Protein AF-A0A4V0ND71-F1 (afdb_monomer_lite)

Radius of gyration: 31.54 Å; chains: 1; bounding box: 77×60×99 Å

Sequence (278 aa):
MKPRLPGQRTSPAGDEAPPRRSGPARGPRLAPVAPEVEPDAPASDDELRAARALAEALDRGEVPLATALRAAARPSGLDLADHEALLARALGDEEAPPTKAEQRAAERLREALGGRDAEQGEPAREGGAGGEGALGQREELAELAIALRAAWRPRPLAELRGRALVEQALRASSGQRGRRTAPVTMAALSALAAVAAGVALLVGEVREELPSAARAPAAPAAEGAPLPSPIAARSTAALFDPAAPFPREGGQTARIDRIAAARAADLRQNRYAAWGVR

Secondary structure (DSSP, 8-state):
-PPPP----------PPPP-------------------TTSPPPHHHHHHHHHHHHHHHHT-SHHHHHHHHHHS-PPPPHHHHHHHHHHHTT-TTPPPPHHHHHHHHHHHHHHHHHHHTTS----------HHHHHHHHHHHHHHHHHHHHHS-----HHHHHHHHHHHHHHHHHTTS-----TTHHHHHHHHHHHHHHHHHHHHTTS-S-----PPPPPP--S--PPPPPPPPPGGGGS-TTSPPPSSS-HHHHHHHHHHHHHHHHHHHHHHHTT--

Foldseek 3Di:
DDDDDDDDDDDDPDDDDPPPPPDPPPDPPPDPPDPPDPPPDPDDPVRVVVVVVVVVCLVVVVDPVSVVVVCVVDVDPQPPLQVVLVVCVVVPNPVRDDGPVRVVVVVLLVCLLPVVVVPVPDDPDDDDPDDPPVVVVSVVSNVVSVVVVCVVPVDPDDVVNVVVVVVVVVVVVVVPVPDPPDDPVVVVVVVVVVVVVVVVVVVVVVPPPDPPPDDDDDDDDPDDDPQQDQDDQDPCVVVDDPPDDDDPPDCVVVVVVVVVVSRVVSVVVRVCSNVVHD

pLDDT: mean 72.24, std 15.53, range [39.72, 95.25]

Organism: Sorangium cellulosum (NCBI:txid56)

Structure (mmCIF, N/CA/C/O backbone):
data_AF-A0A4V0ND71-F1
#
_entry.id   AF-A0A4V0ND71-F1
#
loop_
_atom_site.group_PDB
_atom_site.id
_atom_site.type_symbol
_atom_site.label_atom_id
_atom_site.label_alt_id
_atom_site.label_comp_id
_atom_site.label_asym_id
_atom_site.label_entity_id
_atom_site.label_seq_id
_atom_site.pdbx_PDB_ins_code
_atom_site.Cartn_x
_atom_site.Cartn_y
_atom_site.Cartn_z
_atom_site.occupancy
_atom_site.B_iso_or_equiv
_atom_site.auth_seq_id
_atom_site.auth_comp_id
_atom_site.auth_asym_id
_atom_site.auth_atom_id
_atom_site.pdbx_PDB_model_num
ATOM 1 N N . MET A 1 1 ? 34.556 7.262 -68.553 1.00 42.31 1 MET A N 1
ATOM 2 C CA . MET A 1 1 ? 34.058 7.546 -67.187 1.00 42.31 1 MET A CA 1
ATOM 3 C C . MET A 1 1 ? 34.714 6.553 -66.233 1.00 42.31 1 MET A C 1
ATOM 5 O O . MET A 1 1 ? 34.558 5.362 -66.449 1.00 42.31 1 MET A O 1
ATOM 9 N N . LYS A 1 2 ? 35.529 7.012 -65.272 1.00 39.81 2 LYS A N 1
ATOM 10 C CA . LYS A 1 2 ? 36.230 6.150 -64.297 1.00 39.81 2 LYS A CA 1
ATOM 11 C C . LYS A 1 2 ? 35.523 6.233 -62.932 1.00 39.81 2 LYS A C 1
ATOM 13 O O . LYS A 1 2 ? 35.230 7.354 -62.512 1.00 39.81 2 LYS A O 1
ATOM 18 N N . PRO A 1 3 ? 35.251 5.109 -62.244 1.00 60.53 3 PRO A N 1
ATOM 19 C CA . PRO A 1 3 ? 34.594 5.121 -60.940 1.00 60.53 3 PRO A CA 1
ATOM 20 C C . PRO A 1 3 ? 35.567 5.564 -59.836 1.00 60.53 3 PRO A C 1
ATOM 22 O O . PRO A 1 3 ? 36.714 5.122 -59.787 1.00 60.53 3 PRO A O 1
ATOM 25 N N . ARG A 1 4 ? 35.108 6.463 -58.955 1.00 48.78 4 ARG A N 1
ATOM 26 C CA . ARG A 1 4 ? 35.820 6.887 -57.738 1.00 48.78 4 ARG A CA 1
ATOM 27 C C . ARG A 1 4 ? 35.587 5.865 -56.623 1.00 48.78 4 ARG A C 1
ATOM 29 O O . ARG A 1 4 ? 34.443 5.528 -56.334 1.00 48.78 4 ARG A O 1
ATOM 36 N N . LEU A 1 5 ? 36.672 5.418 -55.992 1.00 57.50 5 LEU A N 1
ATOM 37 C CA . LEU A 1 5 ? 36.658 4.573 -54.795 1.00 57.50 5 LEU A CA 1
ATOM 38 C C . LEU A 1 5 ? 36.265 5.387 -53.543 1.00 57.50 5 LEU A C 1
ATOM 40 O O . LEU A 1 5 ? 36.690 6.540 -53.411 1.00 57.50 5 LEU A O 1
ATOM 44 N N . PRO A 1 6 ? 35.485 4.809 -52.611 1.00 59.59 6 PRO A N 1
ATOM 45 C CA . PRO A 1 6 ? 35.071 5.480 -51.386 1.00 59.59 6 PRO A CA 1
ATOM 46 C C . PRO A 1 6 ? 36.194 5.531 -50.335 1.00 59.59 6 PRO A C 1
ATOM 48 O O . PRO A 1 6 ? 36.580 4.523 -49.756 1.00 59.59 6 PRO A O 1
ATOM 51 N N . GLY A 1 7 ? 36.667 6.754 -50.082 1.00 56.16 7 GLY A N 1
ATOM 52 C CA . GLY A 1 7 ? 36.826 7.346 -48.748 1.00 56.16 7 GLY A CA 1
ATOM 53 C C . GLY A 1 7 ? 37.619 6.579 -47.688 1.00 56.16 7 GLY A C 1
ATOM 54 O O . GLY A 1 7 ? 37.034 5.998 -46.777 1.00 56.16 7 GLY A O 1
ATOM 55 N N . GLN A 1 8 ? 38.945 6.736 -47.711 1.00 45.38 8 GLN A N 1
ATOM 56 C CA . GLN A 1 8 ? 39.763 6.660 -46.500 1.00 45.38 8 GLN A CA 1
ATOM 57 C C . GLN A 1 8 ? 39.349 7.797 -45.554 1.00 45.38 8 GLN A C 1
ATOM 59 O O . GLN A 1 8 ? 39.508 8.973 -45.878 1.00 45.38 8 GLN A O 1
ATOM 64 N N . ARG A 1 9 ? 38.792 7.453 -44.390 1.00 50.91 9 ARG A N 1
ATOM 65 C CA . ARG A 1 9 ? 38.622 8.399 -43.284 1.00 50.91 9 ARG A CA 1
ATOM 66 C C . ARG A 1 9 ? 39.956 8.506 -42.557 1.00 50.91 9 ARG A C 1
ATOM 68 O O . ARG A 1 9 ? 40.345 7.592 -41.839 1.00 50.91 9 ARG A O 1
ATOM 75 N N . THR A 1 10 ? 40.651 9.613 -42.772 1.00 55.06 10 THR A N 1
ATOM 76 C CA . THR A 1 10 ? 41.777 10.031 -41.944 1.00 55.06 10 THR A CA 1
ATOM 77 C C . THR A 1 10 ? 41.257 10.346 -40.543 1.00 55.06 10 THR A C 1
ATOM 79 O O . THR A 1 10 ? 40.417 11.228 -40.364 1.00 55.06 10 THR A O 1
ATOM 82 N N . SER A 1 11 ? 41.726 9.593 -39.550 1.00 48.94 11 SER A N 1
ATOM 83 C CA . SER A 1 11 ? 41.543 9.934 -38.141 1.00 48.94 11 SER A CA 1
ATOM 84 C C . SER A 1 11 ? 42.238 11.270 -37.865 1.00 48.94 11 SER A C 1
ATOM 86 O O . SER A 1 11 ? 43.431 11.378 -38.161 1.00 48.94 11 SER A O 1
ATOM 88 N N . PRO A 1 12 ? 41.551 12.286 -37.312 1.00 59.88 12 PRO A N 1
ATOM 89 C CA . PRO A 1 12 ? 42.221 13.475 -36.816 1.00 59.88 12 PRO A CA 1
ATOM 90 C C . PRO A 1 12 ? 42.999 13.084 -35.559 1.00 59.88 12 PRO A C 1
ATOM 92 O O . PRO A 1 12 ? 42.441 12.878 -34.482 1.00 59.88 12 PRO A O 1
ATOM 95 N N . ALA A 1 13 ? 44.302 12.903 -35.745 1.00 54.94 13 ALA A N 1
ATOM 96 C CA . ALA A 1 13 ? 45.267 12.893 -34.670 1.00 54.94 13 ALA A CA 1
ATOM 97 C C . ALA A 1 13 ? 45.389 14.313 -34.110 1.00 54.94 13 ALA A C 1
ATOM 99 O O . ALA A 1 13 ? 45.599 15.252 -34.872 1.00 54.94 13 ALA A O 1
ATOM 100 N N . GLY A 1 14 ? 45.301 14.416 -32.785 1.00 55.88 14 GLY A N 1
ATOM 101 C CA . GLY A 1 14 ? 45.842 15.531 -32.018 1.00 55.88 14 GLY A CA 1
ATOM 102 C C . GLY A 1 14 ? 45.012 16.805 -32.054 1.00 55.88 14 GLY A C 1
ATOM 103 O O . GLY A 1 14 ? 45.250 17.676 -32.879 1.00 55.88 14 GLY A O 1
ATOM 104 N N . ASP A 1 15 ? 44.129 16.957 -31.072 1.00 47.84 15 ASP A N 1
ATOM 105 C CA . ASP A 1 15 ? 44.015 18.265 -30.438 1.00 47.84 15 ASP A CA 1
ATOM 106 C C . ASP A 1 15 ? 43.950 18.066 -28.924 1.00 47.84 15 ASP A C 1
ATOM 108 O O . ASP A 1 15 ? 43.224 17.210 -28.406 1.00 47.84 15 ASP A O 1
ATOM 112 N N . GLU A 1 16 ? 44.864 18.747 -28.253 1.00 52.50 16 GLU A N 1
ATOM 113 C CA . GLU A 1 16 ? 45.314 18.482 -26.898 1.00 52.50 16 GLU A CA 1
ATOM 114 C C . GLU A 1 16 ? 44.188 18.700 -25.888 1.00 52.50 16 GLU A C 1
ATOM 116 O O . GLU A 1 16 ? 43.536 19.744 -25.840 1.00 52.50 16 GLU A O 1
ATOM 121 N N . ALA A 1 17 ? 43.976 17.704 -25.026 1.00 57.09 17 ALA A N 1
ATOM 122 C CA . ALA A 1 17 ? 43.117 17.876 -23.869 1.00 57.09 17 ALA A CA 1
ATOM 123 C C . ALA A 1 17 ? 43.686 19.019 -23.004 1.00 57.09 17 ALA A C 1
ATOM 125 O O . ALA A 1 17 ? 44.853 18.945 -22.607 1.00 57.09 17 ALA A O 1
ATOM 126 N N . PRO A 1 18 ? 42.895 20.060 -22.681 1.00 67.62 18 PRO A N 1
ATOM 127 C CA . PRO A 1 18 ? 43.384 21.179 -21.894 1.00 67.62 18 PRO A CA 1
ATOM 128 C C . PRO A 1 18 ? 43.912 20.674 -20.544 1.00 67.62 18 PRO A C 1
ATOM 130 O O . PRO A 1 18 ? 43.305 19.772 -19.947 1.00 67.62 18 PRO A O 1
ATOM 133 N N . PRO A 1 19 ? 45.023 21.239 -20.034 1.00 64.06 19 PRO A N 1
ATOM 134 C CA . PRO A 1 19 ? 45.593 20.827 -18.763 1.00 64.06 19 PRO A CA 1
ATOM 135 C C . PRO A 1 19 ? 44.525 20.975 -17.684 1.00 64.06 19 PRO A C 1
ATOM 137 O O . PRO A 1 19 ? 43.988 22.062 -17.449 1.00 64.06 19 PRO A O 1
ATOM 140 N N . ARG A 1 20 ? 44.184 19.850 -17.047 1.00 62.69 20 ARG A N 1
ATOM 141 C CA . ARG A 1 20 ? 43.258 19.814 -15.919 1.00 62.69 20 ARG A CA 1
ATOM 142 C C . ARG A 1 20 ? 43.834 20.725 -14.842 1.00 62.69 20 ARG A C 1
ATOM 144 O O . ARG A 1 20 ? 44.806 20.366 -14.187 1.00 62.69 20 ARG A O 1
ATOM 151 N N . ARG A 1 21 ? 43.256 21.920 -14.690 1.00 56.50 21 ARG A N 1
ATOM 152 C CA . ARG A 1 21 ? 43.558 22.814 -13.573 1.00 56.50 21 ARG A CA 1
ATOM 153 C C . ARG A 1 21 ? 43.265 22.043 -12.294 1.00 56.50 21 ARG A C 1
ATOM 155 O O . ARG A 1 21 ? 42.102 21.812 -11.964 1.00 56.50 21 ARG A O 1
ATOM 162 N N . SER A 1 22 ? 44.325 21.634 -11.610 1.00 61.06 22 SER A N 1
ATOM 163 C CA . SER A 1 22 ? 44.298 21.149 -10.240 1.00 61.06 22 SER A CA 1
ATOM 164 C C . SER A 1 22 ? 43.698 22.254 -9.378 1.00 61.06 22 SER A C 1
ATOM 166 O O . SER A 1 22 ? 44.390 23.179 -8.956 1.00 61.06 22 SER A O 1
ATOM 168 N N . GLY A 1 23 ? 42.376 22.223 -9.199 1.00 65.69 23 GLY A N 1
ATOM 169 C CA . GLY A 1 23 ? 41.710 23.070 -8.222 1.00 65.69 23 GLY A CA 1
ATOM 170 C C . GLY A 1 23 ? 42.336 22.817 -6.849 1.00 65.69 23 GLY A C 1
ATOM 171 O O . GLY A 1 23 ? 42.762 21.686 -6.592 1.00 65.69 23 GLY A O 1
ATOM 172 N N . PRO A 1 24 ? 42.422 23.840 -5.978 1.00 63.03 24 PRO A N 1
ATOM 173 C CA . PRO A 1 24 ? 42.959 23.666 -4.637 1.00 63.03 24 PRO A CA 1
ATOM 174 C C . PRO A 1 24 ? 42.226 22.497 -4.000 1.00 63.03 24 PRO A C 1
ATOM 176 O O . PRO A 1 24 ? 40.991 22.467 -4.024 1.00 63.03 24 PRO A O 1
ATOM 179 N N . ALA A 1 25 ? 42.995 21.516 -3.525 1.00 56.47 25 ALA A N 1
ATOM 180 C CA . ALA A 1 25 ? 42.489 20.338 -2.852 1.00 56.47 25 ALA A CA 1
ATOM 181 C C . ALA A 1 25 ? 41.463 20.802 -1.817 1.00 56.47 25 ALA A C 1
ATOM 183 O O . ALA A 1 25 ? 41.816 21.359 -0.778 1.00 56.47 25 ALA A O 1
ATOM 184 N N . ARG A 1 26 ? 40.174 20.645 -2.140 1.00 59.06 26 ARG A N 1
ATOM 185 C CA . ARG A 1 26 ? 39.108 20.787 -1.163 1.00 59.06 26 ARG A CA 1
ATOM 186 C C . ARG A 1 26 ? 39.313 19.593 -0.255 1.00 59.06 26 ARG A C 1
ATOM 188 O O . ARG A 1 26 ? 38.817 18.508 -0.548 1.00 59.06 26 ARG A O 1
ATOM 195 N N . GLY A 1 27 ? 40.132 19.793 0.778 1.00 66.06 27 GLY A N 1
ATOM 196 C CA . GLY A 1 27 ? 40.243 18.861 1.882 1.00 66.06 27 GLY A CA 1
ATOM 197 C C . GLY A 1 27 ? 38.830 18.473 2.310 1.00 66.06 27 GLY A C 1
ATOM 198 O O . GLY A 1 27 ? 37.914 19.295 2.153 1.00 66.06 27 GLY A O 1
ATOM 199 N N . PRO A 1 28 ? 38.626 17.226 2.757 1.00 66.31 28 PRO A N 1
ATOM 200 C CA . PRO A 1 28 ? 37.319 16.766 3.192 1.00 66.31 28 PRO A CA 1
ATOM 201 C C . PRO A 1 28 ? 36.766 17.827 4.137 1.00 66.31 28 PRO A C 1
ATOM 203 O O . PRO A 1 28 ? 37.354 18.098 5.183 1.00 66.31 28 PRO A O 1
ATOM 206 N N . ARG A 1 29 ? 35.691 18.506 3.718 1.00 59.97 29 ARG A N 1
ATOM 207 C CA . ARG A 1 29 ? 34.906 19.328 4.630 1.00 59.97 29 ARG A CA 1
ATOM 208 C C . ARG A 1 29 ? 34.349 18.322 5.616 1.00 59.97 29 ARG A C 1
ATOM 210 O O . ARG A 1 29 ? 33.350 17.676 5.315 1.00 59.97 29 ARG A O 1
ATOM 217 N N . LEU A 1 30 ? 35.077 18.122 6.711 1.00 68.12 30 LEU A N 1
ATOM 218 C CA . LEU A 1 30 ? 34.593 17.422 7.880 1.00 68.12 30 LEU A CA 1
ATOM 219 C C . LEU A 1 30 ? 33.260 18.094 8.178 1.00 68.12 30 LEU A C 1
ATOM 221 O O . LEU A 1 30 ? 33.215 19.299 8.445 1.00 68.12 30 LEU A O 1
ATOM 225 N N . ALA A 1 31 ? 32.175 17.350 7.958 1.00 65.75 31 ALA A N 1
ATOM 226 C CA . ALA A 1 31 ? 30.864 17.792 8.382 1.00 65.75 31 ALA A CA 1
ATOM 227 C C . ALA A 1 31 ? 31.008 18.210 9.851 1.00 65.75 31 ALA A C 1
ATOM 229 O O . ALA A 1 31 ? 31.767 17.546 10.567 1.00 65.75 31 ALA A O 1
ATOM 230 N N . PRO A 1 32 ? 30.380 19.319 10.281 1.00 73.44 32 PRO A N 1
ATOM 231 C CA . PRO A 1 32 ? 30.407 19.698 11.683 1.00 73.44 32 PRO A CA 1
ATOM 232 C C . PRO A 1 32 ? 30.038 18.455 12.485 1.00 73.44 32 PRO A C 1
ATOM 234 O O . PRO A 1 32 ? 28.962 17.889 12.289 1.00 73.44 32 PRO A O 1
ATOM 237 N N . VAL A 1 33 ? 30.997 17.977 13.279 1.00 72.81 33 VAL A N 1
ATOM 238 C CA . VAL A 1 33 ? 30.784 16.862 14.192 1.00 72.81 33 VAL A CA 1
ATOM 239 C C . VAL A 1 33 ? 29.647 17.331 15.078 1.00 72.81 33 VAL A C 1
ATOM 241 O O . VAL A 1 33 ? 29.776 18.357 15.750 1.00 72.81 33 VAL A O 1
ATOM 244 N N . ALA A 1 34 ? 28.494 16.670 14.961 1.00 72.69 34 ALA A N 1
ATOM 245 C CA . ALA A 1 34 ? 27.385 16.952 15.849 1.00 72.69 34 ALA A CA 1
ATOM 246 C C . ALA A 1 34 ? 27.925 16.807 17.278 1.00 72.69 34 ALA A C 1
ATOM 248 O O . ALA A 1 34 ? 28.685 15.864 17.516 1.00 72.69 34 ALA A O 1
ATOM 249 N N . PRO A 1 35 ? 27.625 17.753 18.185 1.00 78.50 35 PRO A N 1
ATOM 250 C CA . PRO A 1 35 ? 28.096 17.657 19.558 1.00 78.50 35 PRO A CA 1
ATOM 251 C C . PRO A 1 35 ? 27.741 16.269 20.091 1.00 78.50 35 PRO A C 1
ATOM 253 O O . PRO A 1 35 ? 26.617 15.807 19.889 1.00 78.50 35 PRO A O 1
ATOM 256 N N . GLU A 1 36 ? 28.717 15.583 20.686 1.00 78.81 36 GLU A N 1
ATOM 257 C CA . GLU A 1 36 ? 28.477 14.304 21.347 1.00 78.81 36 GLU A CA 1
ATOM 258 C C . GLU A 1 36 ? 27.473 14.562 22.471 1.00 78.81 36 GLU A C 1
ATOM 260 O O . GLU A 1 36 ? 27.783 15.203 23.473 1.00 78.81 36 GLU A O 1
ATOM 265 N N . VAL A 1 37 ? 26.226 14.155 22.244 1.00 79.56 37 VAL A N 1
ATOM 266 C CA . VAL A 1 37 ? 25.169 14.250 23.243 1.00 79.56 37 VAL A CA 1
ATOM 267 C C . VAL A 1 37 ? 25.412 13.113 24.225 1.00 79.56 37 VAL A C 1
ATOM 269 O O . VAL A 1 37 ? 25.274 11.948 23.853 1.00 79.56 37 VAL A O 1
ATOM 272 N N . GLU A 1 38 ? 25.798 13.437 25.460 1.00 86.69 38 GLU A N 1
ATOM 273 C CA . GLU A 1 38 ? 25.790 12.462 26.552 1.00 86.69 38 GLU A CA 1
ATOM 274 C C . GLU A 1 38 ? 24.340 11.989 26.753 1.00 86.69 38 GLU A C 1
ATOM 276 O O . GLU A 1 38 ? 23.490 12.798 27.130 1.00 86.69 38 GLU A O 1
ATOM 281 N N . PRO A 1 39 ? 24.020 10.707 26.494 1.00 81.75 39 PRO A N 1
ATOM 282 C CA . PRO A 1 39 ? 22.638 10.218 26.482 1.00 81.75 39 PRO A CA 1
ATOM 283 C C . PRO A 1 39 ? 21.957 10.287 27.857 1.00 81.75 39 PRO A C 1
ATOM 285 O O . PRO A 1 39 ? 20.731 10.263 27.926 1.00 81.75 39 PRO A O 1
ATOM 288 N N . ASP A 1 40 ? 22.748 10.407 28.926 1.00 89.69 40 ASP A N 1
ATOM 289 C CA . ASP A 1 40 ? 22.281 10.449 30.312 1.00 89.69 40 ASP A CA 1
ATOM 290 C C . ASP A 1 40 ? 22.281 11.866 30.914 1.00 89.69 40 ASP A C 1
ATOM 292 O O . ASP A 1 40 ? 21.913 12.045 32.079 1.00 89.69 40 ASP A O 1
ATOM 296 N N . ALA A 1 41 ? 22.686 12.890 30.152 1.00 90.06 41 ALA A N 1
ATOM 297 C CA . ALA A 1 41 ? 22.606 14.265 30.623 1.00 90.06 41 ALA A CA 1
ATOM 298 C C . ALA A 1 41 ? 21.127 14.677 30.780 1.00 90.06 41 ALA A C 1
ATOM 300 O O . ALA A 1 41 ? 20.306 14.395 29.901 1.00 90.06 41 ALA A O 1
ATOM 301 N N . PRO A 1 42 ? 20.745 15.346 31.884 1.00 91.62 42 PRO A N 1
ATOM 302 C CA . PRO A 1 42 ? 19.395 15.877 32.011 1.00 91.62 42 PRO A CA 1
ATOM 303 C C . PRO A 1 42 ? 19.128 16.884 30.885 1.00 91.62 42 PRO A C 1
ATOM 305 O O . PRO A 1 42 ? 20.001 17.686 30.551 1.00 91.62 42 PRO A O 1
ATOM 308 N N . ALA A 1 43 ? 17.915 16.852 30.326 1.00 90.50 43 ALA A N 1
ATOM 309 C CA . ALA A 1 43 ? 17.519 17.760 29.253 1.00 90.50 43 ALA A CA 1
ATOM 310 C C . ALA A 1 43 ? 17.739 19.223 29.663 1.00 90.50 43 ALA A C 1
ATOM 312 O O . ALA A 1 43 ? 17.335 19.647 30.750 1.00 90.50 43 ALA A O 1
ATOM 313 N N . SER A 1 44 ? 18.360 19.994 28.777 1.00 92.00 44 SER A N 1
ATOM 314 C CA . SER A 1 44 ? 18.589 21.422 28.980 1.00 92.00 44 SER A CA 1
ATOM 315 C C . SER A 1 44 ? 17.273 22.210 28.982 1.00 92.00 44 SER A C 1
ATOM 317 O O . SER A 1 44 ? 16.273 21.806 28.384 1.00 92.00 44 SER A O 1
ATOM 319 N N . ASP A 1 45 ? 17.265 23.386 29.615 1.00 93.12 45 ASP A N 1
ATOM 320 C CA . ASP A 1 45 ? 16.076 24.253 29.659 1.00 93.12 45 ASP A CA 1
ATOM 321 C C . ASP A 1 45 ? 15.581 24.658 28.260 1.00 93.12 45 ASP A C 1
ATOM 323 O O . ASP A 1 45 ? 14.376 24.817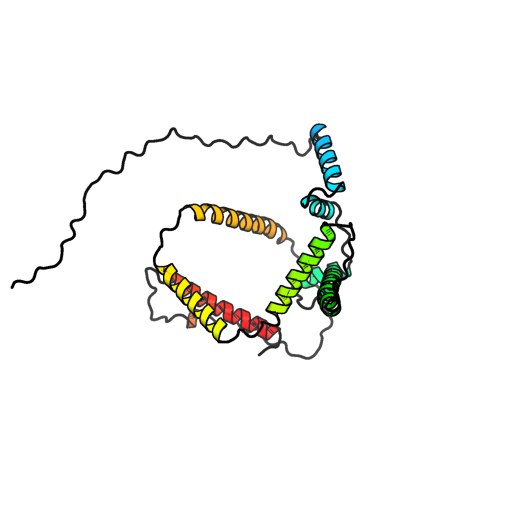 28.039 1.00 93.12 45 ASP A O 1
ATOM 327 N N . ASP A 1 46 ? 16.500 24.813 27.305 1.00 88.31 46 ASP A N 1
ATOM 328 C CA . ASP A 1 46 ? 16.166 25.136 25.919 1.00 88.31 46 ASP A CA 1
ATOM 329 C C . ASP A 1 46 ? 15.518 23.945 25.198 1.00 88.31 46 ASP A C 1
ATOM 331 O O . ASP A 1 46 ? 14.526 24.135 24.491 1.00 88.31 46 ASP A O 1
ATOM 335 N N . GLU A 1 47 ? 15.988 22.717 25.434 1.00 87.56 47 GLU A N 1
ATOM 336 C CA . GLU A 1 47 ? 15.345 21.497 24.928 1.00 87.56 47 GLU A CA 1
ATOM 337 C C . GLU A 1 47 ? 13.957 21.302 25.538 1.00 87.56 47 GLU A C 1
ATOM 339 O O . GLU A 1 47 ? 13.006 21.008 24.814 1.00 87.56 47 GLU A O 1
ATOM 344 N N . LEU A 1 48 ? 13.798 21.538 26.844 1.00 94.19 48 LEU A N 1
ATOM 345 C CA . LEU A 1 48 ? 12.493 21.485 27.508 1.00 94.19 48 LEU A CA 1
ATOM 346 C C . LEU A 1 48 ? 11.528 22.529 26.932 1.00 94.19 48 LEU A C 1
ATOM 348 O O . LEU A 1 48 ? 10.343 22.239 26.741 1.00 94.19 48 LEU A O 1
ATOM 352 N N . ARG A 1 49 ? 12.011 23.737 26.617 1.00 93.62 49 ARG A N 1
ATOM 353 C CA . ARG A 1 49 ? 11.207 24.788 25.975 1.00 93.62 49 ARG A CA 1
ATOM 354 C C . ARG A 1 49 ? 10.812 24.396 24.551 1.00 93.62 49 ARG A C 1
ATOM 356 O O . ARG A 1 49 ? 9.644 24.540 24.193 1.00 93.62 49 ARG A O 1
ATOM 363 N N . ALA A 1 50 ? 11.747 23.866 23.764 1.00 83.88 50 ALA A N 1
ATOM 364 C CA . ALA A 1 50 ? 11.488 23.387 22.407 1.00 83.88 50 ALA A CA 1
ATOM 365 C C . ALA A 1 50 ? 10.501 22.208 22.394 1.00 83.88 50 ALA A C 1
ATOM 367 O O . ALA A 1 50 ? 9.575 22.192 21.585 1.00 83.88 50 ALA A O 1
ATOM 368 N N . ALA A 1 51 ? 10.634 21.267 23.332 1.00 87.50 51 ALA A N 1
ATOM 369 C CA . ALA A 1 51 ? 9.724 20.138 23.488 1.00 87.50 51 ALA A CA 1
ATOM 370 C C . ALA A 1 51 ? 8.297 20.588 23.841 1.00 87.50 51 ALA A C 1
ATOM 372 O O . ALA A 1 51 ? 7.337 20.053 23.288 1.00 87.50 51 ALA A O 1
ATOM 373 N N . ARG A 1 52 ? 8.137 21.603 24.705 1.00 92.75 52 ARG A N 1
ATOM 374 C CA . ARG A 1 52 ? 6.823 22.197 25.019 1.00 92.75 52 ARG A CA 1
ATOM 375 C C . ARG A 1 52 ? 6.212 22.911 23.818 1.00 92.75 52 ARG A C 1
ATOM 377 O O . ARG A 1 52 ? 5.052 22.668 23.508 1.00 92.75 52 ARG A O 1
ATOM 384 N N . ALA A 1 53 ? 6.993 23.728 23.110 1.00 87.88 53 ALA A N 1
ATOM 385 C CA . ALA A 1 53 ? 6.526 24.409 21.903 1.00 87.88 53 ALA A CA 1
ATOM 386 C C . ALA A 1 53 ? 6.095 23.408 20.818 1.00 87.88 53 ALA A C 1
ATOM 388 O O . ALA A 1 53 ? 5.071 23.600 20.161 1.00 87.88 53 ALA A O 1
ATOM 389 N N . LEU A 1 54 ? 6.844 22.309 20.667 1.00 83.12 54 LEU A N 1
ATOM 390 C CA . LEU A 1 54 ? 6.459 21.207 19.796 1.00 83.12 54 LEU A CA 1
ATOM 391 C C . LEU A 1 54 ? 5.157 20.565 20.283 1.00 83.12 54 LEU A C 1
ATOM 393 O O . LEU A 1 54 ? 4.241 20.439 19.483 1.00 83.12 54 LEU A O 1
ATOM 397 N N . ALA A 1 55 ? 5.027 20.217 21.565 1.00 83.75 55 ALA A N 1
ATOM 398 C CA . ALA A 1 55 ? 3.797 19.644 22.119 1.00 83.75 55 ALA A CA 1
ATOM 399 C C . ALA A 1 55 ? 2.564 20.536 21.879 1.00 83.75 55 ALA A C 1
ATOM 401 O O . ALA A 1 55 ? 1.529 20.042 21.443 1.00 83.75 55 ALA A O 1
ATOM 402 N N . GLU A 1 56 ? 2.684 21.853 22.051 1.00 86.00 56 GLU A N 1
ATOM 403 C CA . GLU A 1 56 ? 1.603 22.806 21.769 1.00 86.00 56 GLU A CA 1
ATOM 404 C C . GLU A 1 56 ? 1.261 22.895 20.273 1.00 86.00 56 GLU A C 1
ATOM 406 O O . GLU A 1 56 ? 0.089 22.974 19.899 1.00 86.00 56 GLU A O 1
ATOM 411 N N . ALA A 1 57 ? 2.264 22.879 19.390 1.00 80.62 57 ALA A N 1
ATOM 412 C CA . ALA A 1 57 ? 2.045 22.824 17.942 1.00 80.62 57 ALA A CA 1
ATOM 413 C C . ALA A 1 57 ? 1.382 21.501 17.523 1.00 80.62 57 ALA A C 1
ATOM 415 O O . ALA A 1 57 ? 0.496 21.484 16.664 1.00 80.62 57 ALA A O 1
ATOM 416 N N . LEU A 1 58 ? 1.778 20.397 18.167 1.00 78.50 58 LEU A N 1
ATOM 417 C CA . LEU A 1 58 ? 1.159 19.094 17.987 1.00 78.50 58 LEU A CA 1
ATOM 418 C C . LEU A 1 58 ? -0.303 19.142 18.422 1.00 78.50 58 LEU A C 1
ATOM 420 O O . LEU A 1 58 ? -1.147 18.662 17.672 1.00 78.50 58 LEU A O 1
ATOM 424 N N . ASP A 1 59 ? -0.618 19.721 19.583 1.00 81.19 59 ASP A N 1
ATOM 425 C CA . ASP A 1 59 ? -1.976 19.831 20.131 1.00 81.19 59 ASP A CA 1
ATOM 426 C C . ASP A 1 59 ? -2.904 20.655 19.235 1.00 81.19 59 ASP A C 1
ATOM 428 O O . ASP A 1 59 ? -4.027 20.215 18.963 1.00 81.19 59 ASP A O 1
ATOM 432 N N . ARG A 1 60 ? -2.405 21.760 18.669 1.00 79.88 60 ARG A N 1
ATOM 433 C CA . ARG A 1 60 ? -3.132 22.592 17.694 1.00 79.88 60 ARG A CA 1
ATOM 434 C C . ARG A 1 60 ? -3.364 21.915 16.338 1.00 79.88 60 ARG A C 1
ATOM 436 O O . ARG A 1 60 ? -4.197 22.385 15.570 1.00 79.88 60 ARG A O 1
ATOM 443 N N . GLY A 1 61 ? -2.672 20.812 16.039 1.00 78.00 61 GLY A N 1
ATOM 444 C CA . GLY A 1 61 ? -2.828 20.080 14.777 1.00 78.00 61 GLY A CA 1
ATOM 445 C C . GLY A 1 61 ? -2.264 20.817 13.556 1.00 78.00 61 GLY A C 1
ATOM 446 O O . GLY A 1 61 ? -2.636 20.505 12.431 1.00 78.00 61 GLY A O 1
ATOM 447 N N . GLU A 1 62 ? -1.365 21.782 13.764 1.00 76.94 62 GLU A N 1
ATOM 448 C CA . GLU A 1 62 ? -0.823 22.657 12.708 1.00 76.94 62 GLU A CA 1
ATOM 449 C C . GLU A 1 62 ? 0.189 21.949 11.792 1.00 76.94 62 GLU A C 1
ATOM 451 O O . GLU A 1 62 ? 0.568 22.474 10.747 1.00 76.94 62 GLU A O 1
ATOM 456 N N . VAL A 1 63 ? 0.631 20.745 12.163 1.00 75.38 63 VAL A N 1
ATOM 457 C CA . VAL A 1 63 ? 1.634 19.985 11.415 1.00 75.38 63 VAL A CA 1
ATOM 458 C C . VAL A 1 63 ? 1.018 18.652 10.980 1.00 75.38 63 VAL A C 1
ATOM 460 O O . VAL A 1 63 ? 0.546 17.914 11.838 1.00 75.38 63 VAL A O 1
ATOM 463 N N . PRO A 1 64 ? 1.067 18.255 9.697 1.00 69.44 64 PRO A N 1
ATOM 464 C CA . PRO A 1 64 ? 0.651 16.911 9.271 1.00 69.44 64 PRO A CA 1
ATOM 465 C C . PRO A 1 64 ? 1.409 15.794 10.011 1.00 69.44 64 PRO A C 1
ATOM 467 O O . PRO A 1 64 ? 0.858 14.742 10.333 1.00 69.44 64 PRO A O 1
ATOM 470 N N . LEU A 1 65 ? 2.672 16.064 10.364 1.00 74.00 65 LEU A N 1
ATOM 471 C CA . LEU A 1 65 ? 3.496 15.209 11.218 1.00 74.00 65 LEU A CA 1
ATOM 472 C C . LEU A 1 65 ? 2.917 15.064 12.636 1.00 74.00 65 LEU A C 1
ATOM 474 O O . LEU A 1 65 ? 3.183 14.068 13.305 1.00 74.00 65 LEU A O 1
ATOM 478 N N . ALA A 1 66 ? 2.097 16.014 13.092 1.00 73.88 66 ALA A N 1
ATOM 479 C CA . ALA A 1 66 ? 1.534 15.993 14.428 1.00 73.88 66 ALA A CA 1
ATOM 480 C C . ALA A 1 66 ? 0.580 14.839 14.660 1.00 73.88 66 ALA A C 1
ATOM 482 O O . ALA A 1 66 ? 0.623 14.206 15.712 1.00 73.88 66 ALA A O 1
ATOM 483 N N . THR A 1 67 ? -0.251 14.533 13.669 1.00 69.00 67 THR A N 1
ATOM 484 C CA . THR A 1 67 ? -1.164 13.395 13.734 1.00 69.00 67 THR A CA 1
ATOM 485 C C . THR A 1 67 ? -0.381 12.089 13.843 1.00 69.00 67 THR A C 1
ATOM 487 O O . THR A 1 67 ? -0.712 11.250 14.678 1.00 69.00 67 THR A O 1
ATOM 490 N N . ALA A 1 68 ? 0.702 11.946 13.071 1.00 71.88 68 ALA A N 1
ATOM 491 C CA . ALA A 1 68 ? 1.569 10.770 13.116 1.00 71.88 68 ALA A CA 1
ATOM 492 C C . ALA A 1 68 ? 2.321 10.648 14.453 1.00 71.88 68 ALA A C 1
ATOM 494 O O . ALA A 1 68 ? 2.316 9.581 15.061 1.00 71.88 68 ALA A O 1
ATOM 495 N N . LEU A 1 69 ? 2.911 11.739 14.955 1.00 74.38 69 LEU A N 1
ATOM 496 C CA . LEU A 1 69 ? 3.613 11.751 16.243 1.00 74.38 69 LEU A CA 1
ATOM 497 C C . LEU A 1 69 ? 2.663 11.522 17.418 1.00 74.38 69 LEU A C 1
ATOM 499 O O . LEU A 1 69 ? 3.011 10.802 18.348 1.00 74.38 69 LEU A O 1
ATOM 503 N N . ARG A 1 70 ? 1.444 12.067 17.372 1.00 72.50 70 ARG A N 1
ATOM 504 C CA . ARG A 1 70 ? 0.419 11.819 18.392 1.00 72.50 70 ARG A CA 1
ATOM 505 C C . ARG A 1 70 ? -0.027 10.357 18.382 1.00 72.50 70 ARG A C 1
ATOM 507 O O . ARG A 1 70 ? -0.157 9.770 19.452 1.00 72.50 70 ARG A O 1
ATOM 514 N N . ALA A 1 71 ? -0.208 9.765 17.201 1.00 73.94 71 ALA A N 1
ATOM 515 C CA . ALA A 1 71 ? -0.506 8.341 17.061 1.00 73.94 71 ALA A CA 1
ATOM 516 C C . ALA A 1 71 ? 0.647 7.455 17.569 1.00 73.94 71 ALA A C 1
ATOM 518 O O . ALA A 1 71 ? 0.396 6.449 18.224 1.00 73.94 71 ALA A O 1
ATOM 519 N N . ALA A 1 72 ? 1.901 7.850 17.327 1.00 75.62 72 ALA A N 1
ATOM 520 C CA . ALA A 1 72 ? 3.081 7.136 17.812 1.00 75.62 72 ALA A CA 1
ATOM 521 C C . ALA A 1 72 ? 3.274 7.265 19.334 1.00 75.62 72 ALA A C 1
ATOM 523 O O . ALA A 1 72 ? 3.607 6.288 19.996 1.00 75.62 72 ALA A O 1
ATOM 524 N N . ALA A 1 73 ? 3.047 8.455 19.897 1.00 76.50 73 ALA A N 1
ATOM 525 C CA . ALA A 1 73 ? 3.206 8.729 21.326 1.00 76.50 73 ALA A CA 1
ATOM 526 C C . ALA A 1 73 ? 2.066 8.151 22.176 1.00 76.50 73 ALA A C 1
ATOM 528 O O . ALA A 1 73 ? 2.235 7.897 23.367 1.00 76.50 73 ALA A O 1
ATOM 529 N N . ARG A 1 74 ? 0.887 7.968 21.578 1.00 77.69 74 ARG A N 1
ATOM 530 C CA . ARG A 1 74 ? -0.282 7.359 22.212 1.00 77.69 74 ARG A CA 1
ATOM 531 C C . ARG A 1 74 ? -0.863 6.313 21.271 1.00 77.69 74 ARG A C 1
ATOM 533 O O . ARG A 1 74 ? -1.904 6.574 20.661 1.00 77.69 74 ARG A O 1
ATOM 540 N N . PRO A 1 75 ? -0.218 5.140 21.148 1.00 74.06 75 PRO A N 1
ATOM 541 C CA . PRO A 1 75 ? -0.813 4.051 20.403 1.00 74.06 75 PRO A CA 1
ATOM 542 C C . PRO A 1 75 ? -2.139 3.719 21.084 1.00 74.06 75 PRO A C 1
ATOM 544 O O . PRO A 1 75 ? -2.178 3.315 22.248 1.00 74.06 75 PRO A O 1
ATOM 547 N N . SER A 1 76 ? -3.249 3.951 20.387 1.00 78.25 76 SER A N 1
ATOM 548 C CA . SER A 1 76 ? -4.531 3.434 20.844 1.00 78.25 76 SER A CA 1
ATOM 549 C C . SER A 1 76 ? -4.395 1.922 20.934 1.00 78.25 76 SER A C 1
ATOM 551 O O . SER A 1 76 ? -3.922 1.311 19.972 1.00 78.25 76 SER A O 1
ATOM 553 N N . GLY A 1 77 ? -4.793 1.337 22.066 1.00 81.69 77 GLY A N 1
ATOM 554 C CA . GLY A 1 77 ? -4.833 -0.113 22.209 1.00 81.69 77 GLY A CA 1
ATOM 555 C C . GLY A 1 77 ? -5.568 -0.706 21.013 1.00 81.69 77 GLY A C 1
ATOM 556 O O . GLY A 1 77 ? -6.719 -0.352 20.752 1.00 81.69 77 GLY A O 1
ATOM 557 N N . LEU A 1 78 ? -4.859 -1.524 20.241 1.00 85.00 78 LEU A N 1
ATOM 558 C CA . LEU A 1 78 ? -5.450 -2.242 19.129 1.00 85.00 78 LEU A CA 1
ATOM 559 C C . LEU A 1 78 ? -6.425 -3.249 19.737 1.00 85.00 78 LEU A C 1
ATOM 561 O O . LEU A 1 78 ? -6.072 -3.946 20.690 1.00 85.00 78 LEU A O 1
ATOM 565 N N . ASP A 1 79 ? -7.659 -3.278 19.241 1.00 92.19 79 ASP A N 1
ATOM 566 C CA . ASP A 1 79 ? -8.620 -4.279 19.694 1.00 92.19 79 ASP A CA 1
ATOM 567 C C . ASP A 1 79 ? -8.038 -5.676 19.461 1.00 92.19 79 ASP A C 1
ATOM 569 O O . ASP A 1 79 ? -7.373 -5.903 18.449 1.00 92.19 79 ASP A O 1
ATOM 573 N N . LEU A 1 80 ? -8.283 -6.613 20.379 1.00 93.19 80 LEU A N 1
ATOM 574 C CA . LEU A 1 80 ? -7.667 -7.940 20.307 1.00 93.19 80 LEU A CA 1
ATOM 575 C C . LEU A 1 80 ? -8.013 -8.641 18.985 1.00 93.19 80 LEU A C 1
ATOM 577 O O . LEU A 1 80 ? -7.141 -9.230 18.359 1.00 93.19 80 LEU A O 1
ATOM 581 N N . ALA A 1 81 ? -9.256 -8.501 18.515 1.00 93.44 81 ALA A N 1
ATOM 582 C CA . ALA A 1 81 ? -9.678 -9.060 17.233 1.00 93.44 81 ALA A CA 1
ATOM 583 C C . ALA A 1 81 ? -8.928 -8.444 16.037 1.00 93.44 81 ALA A C 1
ATOM 585 O O . ALA A 1 81 ? -8.554 -9.162 15.113 1.00 93.44 81 ALA A O 1
ATOM 586 N N . ASP A 1 82 ? -8.671 -7.133 16.064 1.00 93.81 82 ASP A N 1
ATOM 587 C CA . ASP A 1 82 ? -7.891 -6.458 15.020 1.00 93.81 82 ASP A CA 1
ATOM 588 C C . ASP A 1 82 ? -6.413 -6.874 15.084 1.00 93.81 82 ASP A C 1
ATOM 590 O O . ASP A 1 82 ? -5.770 -7.030 14.047 1.00 93.81 82 ASP A O 1
ATOM 594 N N . HIS A 1 83 ? -5.873 -7.088 16.288 1.00 92.88 83 HIS A N 1
ATOM 595 C CA . HIS A 1 83 ? -4.504 -7.558 16.479 1.00 92.88 83 HIS A CA 1
ATOM 596 C C . HIS A 1 83 ? -4.312 -8.966 15.910 1.00 92.88 83 HIS A C 1
ATOM 598 O O . HIS A 1 83 ? -3.398 -9.178 15.115 1.00 92.88 83 HIS A O 1
ATOM 604 N N . GLU A 1 84 ? -5.205 -9.897 16.248 1.00 94.81 84 GLU A N 1
ATOM 605 C CA . GLU A 1 84 ? -5.196 -11.268 15.725 1.00 94.81 84 GLU A CA 1
ATOM 606 C C . GLU A 1 84 ? -5.359 -11.296 14.200 1.00 94.81 84 GLU A C 1
ATOM 608 O O . GLU A 1 84 ? -4.622 -12.000 13.515 1.00 94.81 84 GLU A O 1
ATOM 613 N N . ALA A 1 85 ? -6.253 -10.474 13.640 1.00 93.69 85 ALA A N 1
ATOM 614 C CA . ALA A 1 85 ? -6.421 -10.368 12.191 1.00 93.69 85 ALA A CA 1
ATOM 615 C C . ALA A 1 85 ? -5.143 -9.877 11.485 1.00 93.69 85 ALA A C 1
ATOM 617 O O . ALA A 1 85 ? -4.763 -10.406 10.438 1.00 93.69 85 ALA A O 1
ATOM 618 N N . LEU A 1 86 ? -4.456 -8.882 12.057 1.00 91.25 86 LEU A N 1
ATOM 619 C CA . LEU A 1 86 ? -3.186 -8.385 11.522 1.00 91.25 86 LEU A CA 1
ATOM 620 C C . LEU A 1 86 ? -2.066 -9.422 11.645 1.00 91.25 86 LEU A C 1
ATOM 622 O O . LEU A 1 86 ? -1.279 -9.565 10.709 1.00 91.25 86 LEU A O 1
ATOM 626 N N . LEU A 1 87 ? -1.998 -10.153 12.762 1.00 92.44 87 LEU A N 1
ATOM 627 C CA . LEU A 1 87 ? -1.033 -11.236 12.951 1.00 92.44 87 LEU A CA 1
ATOM 628 C C . LEU A 1 87 ? -1.270 -12.380 11.964 1.00 92.44 87 LEU A C 1
ATOM 630 O O . LEU A 1 87 ? -0.326 -12.793 11.295 1.00 92.44 87 LEU A O 1
ATOM 634 N N . ALA A 1 88 ? -2.510 -12.849 11.818 1.00 93.50 88 ALA A N 1
ATOM 635 C CA . ALA A 1 88 ? -2.868 -13.897 10.865 1.00 93.50 88 ALA A CA 1
ATOM 636 C C . ALA A 1 88 ? -2.441 -13.510 9.440 1.00 93.50 88 ALA A C 1
ATOM 638 O O . ALA A 1 88 ? -1.745 -14.270 8.764 1.00 93.50 88 ALA A O 1
ATOM 639 N N . ARG A 1 89 ? -2.732 -12.272 9.023 1.00 93.25 89 ARG A N 1
ATOM 640 C CA . ARG A 1 89 ? -2.337 -11.760 7.704 1.00 93.25 89 ARG A CA 1
ATOM 641 C C . ARG A 1 89 ? -0.819 -11.645 7.540 1.00 93.25 89 ARG A C 1
ATOM 643 O O . ARG A 1 89 ? -0.295 -11.978 6.480 1.00 93.25 89 ARG A O 1
ATOM 650 N N . ALA A 1 90 ? -0.099 -11.216 8.578 1.00 87.56 90 ALA A N 1
ATOM 651 C CA . ALA A 1 90 ? 1.366 -11.172 8.575 1.00 87.56 90 ALA A CA 1
ATOM 652 C C . ALA A 1 90 ? 2.000 -12.572 8.485 1.00 87.56 90 ALA A C 1
ATOM 654 O O . ALA A 1 90 ? 3.079 -12.722 7.916 1.00 87.56 90 ALA A O 1
ATOM 655 N N . LEU A 1 91 ? 1.313 -13.593 8.998 1.00 95.25 91 LEU A N 1
ATOM 656 C CA . LEU A 1 91 ? 1.692 -15.003 8.891 1.00 95.25 91 LEU A CA 1
ATOM 657 C C . LEU A 1 91 ? 1.239 -15.659 7.572 1.00 95.25 91 LEU A C 1
ATOM 659 O O . LEU A 1 91 ? 1.461 -16.853 7.381 1.00 95.25 91 LEU A O 1
ATOM 663 N N . GLY A 1 92 ? 0.659 -14.890 6.645 1.00 89.38 92 GLY A N 1
ATOM 664 C CA . GLY A 1 92 ? 0.288 -15.351 5.306 1.00 89.38 92 GLY A CA 1
ATOM 665 C C . GLY A 1 92 ? -1.140 -15.878 5.172 1.00 89.38 92 GLY A C 1
ATOM 666 O O . GLY A 1 92 ? -1.469 -16.438 4.129 1.00 89.38 92 GLY A O 1
ATOM 667 N N . ASP A 1 93 ? -1.991 -15.695 6.182 1.00 92.94 93 ASP A N 1
ATOM 668 C CA . ASP A 1 93 ? -3.417 -15.992 6.068 1.00 92.94 93 ASP A CA 1
ATOM 669 C C . ASP A 1 93 ? -4.130 -14.881 5.275 1.00 92.94 93 ASP A C 1
ATOM 671 O O . ASP A 1 93 ? -4.477 -13.819 5.804 1.00 92.94 93 ASP A O 1
ATOM 675 N N . GLU A 1 94 ? -4.318 -15.112 3.972 1.00 91.06 94 GLU A N 1
ATOM 676 C CA . GLU A 1 94 ? -5.058 -14.201 3.088 1.00 91.06 94 GLU A CA 1
ATOM 677 C C . GLU A 1 94 ? -6.564 -14.153 3.420 1.00 91.06 94 GLU A C 1
ATOM 679 O O . GLU A 1 94 ? -7.237 -13.203 3.015 1.00 91.06 94 GLU A O 1
ATOM 684 N N . GLU A 1 95 ? -7.093 -15.124 4.175 1.00 94.19 95 GLU A N 1
ATOM 685 C CA . GLU A 1 95 ? -8.504 -15.203 4.576 1.00 94.19 95 GLU A CA 1
ATOM 686 C C . GLU A 1 95 ? -8.782 -14.531 5.931 1.00 94.19 95 GLU A C 1
ATOM 688 O O . GLU A 1 95 ? -9.936 -14.462 6.366 1.00 94.19 95 GLU A O 1
ATOM 693 N N . ALA A 1 96 ? -7.752 -13.973 6.580 1.00 94.25 96 ALA A N 1
ATOM 694 C CA . ALA A 1 96 ? -7.892 -13.267 7.846 1.00 94.25 96 ALA A CA 1
ATOM 695 C C . ALA A 1 96 ? -8.965 -12.160 7.756 1.00 94.25 96 ALA A C 1
ATOM 697 O O . ALA A 1 96 ? -8.920 -11.324 6.837 1.00 94.25 96 ALA A O 1
ATOM 698 N N . PRO A 1 97 ? -9.907 -12.096 8.720 1.00 94.44 97 PRO A N 1
ATOM 699 C CA . PRO A 1 97 ? -11.034 -11.175 8.656 1.00 94.44 97 PRO A CA 1
ATOM 700 C C . PRO A 1 97 ? -10.565 -9.712 8.570 1.00 94.44 97 PRO A C 1
ATOM 702 O O . PRO A 1 97 ? -9.501 -9.360 9.083 1.00 94.44 97 PRO A O 1
ATOM 705 N N . PRO A 1 98 ? -11.334 -8.818 7.925 1.00 93.94 98 PRO A N 1
ATOM 706 C CA . PRO A 1 98 ? -10.979 -7.407 7.864 1.00 93.94 98 PRO A CA 1
ATOM 707 C C . PRO A 1 98 ? -11.046 -6.780 9.259 1.00 93.94 98 PRO A C 1
ATOM 709 O O . PRO A 1 98 ? -12.010 -6.995 9.998 1.00 93.94 98 PRO A O 1
ATOM 712 N N . THR A 1 99 ? -10.058 -5.953 9.585 1.00 94.06 99 THR A N 1
ATOM 713 C CA . THR A 1 99 ? -10.019 -5.183 10.836 1.00 94.06 99 THR A CA 1
ATOM 714 C C . THR A 1 99 ? -11.181 -4.188 10.902 1.00 94.06 99 THR A C 1
ATOM 716 O O . THR A 1 99 ? -11.714 -3.748 9.878 1.00 94.06 99 THR A O 1
ATOM 719 N N . LYS A 1 100 ? -11.569 -3.742 12.098 1.00 92.00 100 LYS A N 1
ATOM 720 C CA . LYS A 1 100 ? -12.617 -2.724 12.281 1.00 92.00 100 LYS A CA 1
ATOM 721 C C . LYS A 1 100 ? -12.271 -1.417 11.572 1.00 92.00 100 LYS A C 1
ATOM 723 O O . LYS A 1 100 ? -13.169 -0.733 11.081 1.00 92.00 100 LYS A O 1
ATOM 728 N N . ALA A 1 101 ? -10.990 -1.052 11.517 1.00 86.38 101 ALA A N 1
ATOM 729 C CA . ALA A 1 101 ? -10.529 0.119 10.775 1.00 86.38 101 ALA A CA 1
ATOM 730 C C . ALA A 1 101 ? -10.801 -0.023 9.267 1.00 86.38 101 ALA A C 1
ATOM 732 O O . ALA A 1 101 ? -11.353 0.899 8.658 1.00 86.38 101 ALA A O 1
ATOM 733 N N . GLU A 1 102 ? -10.490 -1.187 8.690 1.00 89.19 102 GLU A N 1
ATOM 734 C CA . GLU A 1 102 ? -10.778 -1.520 7.289 1.00 89.19 102 GLU A CA 1
ATOM 735 C C . GLU A 1 102 ? -12.284 -1.556 7.018 1.00 89.19 102 GLU A C 1
ATOM 737 O O . GLU A 1 102 ? -12.741 -0.969 6.040 1.00 89.19 102 GLU A O 1
ATOM 742 N N . GLN A 1 103 ? -13.077 -2.161 7.907 1.00 94.25 103 GLN A N 1
ATOM 743 C CA . GLN A 1 103 ? -14.536 -2.210 7.781 1.00 94.25 103 GLN A CA 1
ATOM 744 C C . GLN A 1 103 ? -15.150 -0.806 7.751 1.00 94.25 103 GLN A C 1
ATOM 746 O O . GLN A 1 103 ? -15.929 -0.498 6.848 1.00 94.25 103 GLN A O 1
ATOM 751 N N . ARG A 1 104 ? -14.745 0.077 8.676 1.00 89.31 104 ARG A N 1
ATOM 752 C CA . ARG A 1 104 ? -15.192 1.480 8.697 1.00 89.31 104 ARG A CA 1
ATOM 753 C C . ARG A 1 104 ? -14.743 2.240 7.452 1.00 89.31 104 ARG A C 1
ATOM 755 O O . ARG A 1 104 ? -15.490 3.065 6.938 1.00 89.31 104 ARG A O 1
ATOM 762 N N . ALA A 1 105 ? -13.528 1.996 6.960 1.00 80.44 105 ALA A N 1
ATOM 763 C CA . ALA A 1 105 ? -13.051 2.607 5.720 1.00 80.44 105 ALA A CA 1
ATOM 764 C C . ALA A 1 105 ? -13.867 2.136 4.505 1.00 80.44 105 ALA A C 1
ATOM 766 O O . ALA A 1 105 ? -14.277 2.958 3.687 1.00 80.44 105 ALA A O 1
ATOM 767 N N . ALA A 1 106 ? -14.167 0.839 4.423 1.00 84.44 106 ALA A N 1
ATOM 768 C CA . ALA A 1 106 ? -15.000 0.257 3.378 1.00 84.44 106 ALA A CA 1
ATOM 769 C C . ALA A 1 106 ? -16.453 0.751 3.443 1.00 84.44 106 ALA A C 1
ATOM 771 O O . ALA A 1 106 ? -17.103 0.892 2.410 1.00 84.44 106 ALA A O 1
ATOM 772 N N . GLU A 1 107 ? -16.979 1.013 4.639 1.00 90.69 107 GLU A N 1
ATOM 773 C CA . GLU A 1 107 ? -18.299 1.614 4.834 1.00 90.69 107 GLU A CA 1
ATOM 774 C C . GLU A 1 107 ? -18.335 3.073 4.371 1.00 90.69 107 GLU A C 1
ATOM 776 O O . GLU A 1 107 ? -19.178 3.408 3.544 1.00 90.69 107 GLU A O 1
ATOM 781 N N . ARG A 1 108 ? -17.357 3.901 4.771 1.00 83.94 108 ARG A N 1
ATOM 782 C CA . ARG A 1 108 ? -17.218 5.279 4.259 1.00 83.94 108 ARG A CA 1
ATOM 783 C C . ARG A 1 108 ? -17.101 5.319 2.737 1.00 83.94 108 ARG A C 1
ATOM 785 O O . ARG A 1 108 ? -17.687 6.180 2.090 1.00 83.94 108 ARG A O 1
ATOM 792 N N . LEU A 1 109 ? -16.358 4.379 2.153 1.00 80.56 109 LEU A N 1
ATOM 793 C CA . LEU A 1 109 ? -16.228 4.275 0.702 1.00 80.56 109 LEU A CA 1
ATOM 794 C C . LEU A 1 109 ? -17.552 3.864 0.040 1.00 80.56 109 LEU A C 1
ATOM 796 O O . LEU A 1 109 ? -17.903 4.417 -1.000 1.00 80.56 109 LEU A O 1
ATOM 800 N N . ARG A 1 110 ? -18.305 2.925 0.631 1.00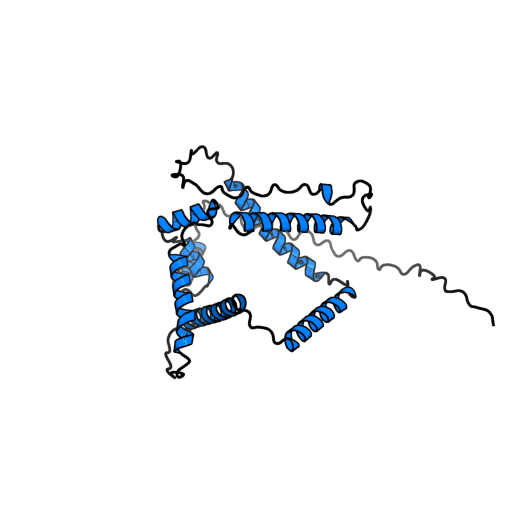 84.19 110 ARG A N 1
ATOM 801 C CA . ARG A 1 110 ? -19.650 2.551 0.157 1.00 84.19 110 ARG A CA 1
ATOM 802 C C . ARG A 1 110 ? -20.621 3.726 0.229 1.00 84.19 110 ARG A C 1
ATOM 804 O O . ARG A 1 110 ? -21.344 3.950 -0.736 1.00 84.19 110 ARG A O 1
ATOM 811 N N . GLU A 1 111 ? -20.600 4.489 1.316 1.00 83.88 111 GLU A N 1
ATOM 812 C CA . GLU A 1 111 ? -21.407 5.701 1.480 1.00 83.88 111 GLU A CA 1
ATOM 813 C C . GLU A 1 111 ? -21.053 6.749 0.413 1.00 83.88 111 GLU A C 1
ATOM 815 O O . GLU A 1 111 ? -21.937 7.222 -0.300 1.00 83.88 111 GLU A O 1
ATOM 820 N N . ALA A 1 112 ? -19.761 7.022 0.198 1.00 79.38 112 ALA A N 1
ATOM 821 C CA . ALA A 1 112 ? -19.292 7.940 -0.843 1.00 79.38 112 ALA A CA 1
ATOM 822 C C . ALA A 1 112 ? -19.666 7.476 -2.265 1.00 79.38 112 ALA A C 1
ATOM 824 O O . ALA A 1 112 ? -19.983 8.288 -3.136 1.00 79.38 112 ALA A O 1
ATOM 825 N N . LEU A 1 113 ? -19.654 6.163 -2.511 1.00 79.62 113 LEU A N 1
ATOM 826 C CA . LEU A 1 113 ? -20.070 5.573 -3.784 1.00 79.62 113 LEU A CA 1
ATOM 827 C C . LEU A 1 113 ? -21.590 5.618 -3.996 1.00 79.62 113 LEU A C 1
ATOM 829 O O . LEU A 1 113 ? -22.006 5.702 -5.153 1.00 79.62 113 LEU A O 1
ATOM 833 N N . GLY A 1 114 ? -22.383 5.526 -2.923 1.00 82.75 114 GLY A N 1
ATOM 834 C CA . GLY A 1 114 ? -23.849 5.503 -2.952 1.00 82.75 114 GLY A CA 1
ATOM 835 C C . GLY A 1 114 ? -24.496 6.890 -2.967 1.00 82.75 114 GLY A C 1
ATOM 836 O O . GLY A 1 114 ? -25.502 7.080 -3.646 1.00 82.75 114 GLY A O 1
ATOM 837 N N . GLY A 1 115 ? -23.900 7.884 -2.299 1.00 74.75 115 GLY A N 1
ATOM 838 C CA . GLY A 1 115 ? -24.443 9.248 -2.232 1.00 74.75 115 GLY A CA 1
ATOM 839 C C . GLY A 1 115 ? -24.579 9.928 -3.600 1.00 74.75 115 GLY A C 1
ATOM 840 O O . GLY A 1 115 ? -25.512 10.690 -3.835 1.00 74.75 115 GLY A O 1
ATOM 841 N N . ARG A 1 116 ? -23.714 9.588 -4.563 1.00 64.50 116 ARG A N 1
ATOM 842 C CA . ARG A 1 116 ? -23.702 10.230 -5.888 1.00 64.50 116 ARG A CA 1
ATOM 843 C C . ARG A 1 116 ? -24.827 9.787 -6.827 1.00 64.50 116 ARG A C 1
ATOM 845 O O . ARG A 1 116 ? -25.117 10.493 -7.791 1.00 64.50 116 ARG A O 1
ATOM 852 N N . ASP A 1 117 ? -25.436 8.632 -6.572 1.00 66.75 117 ASP A N 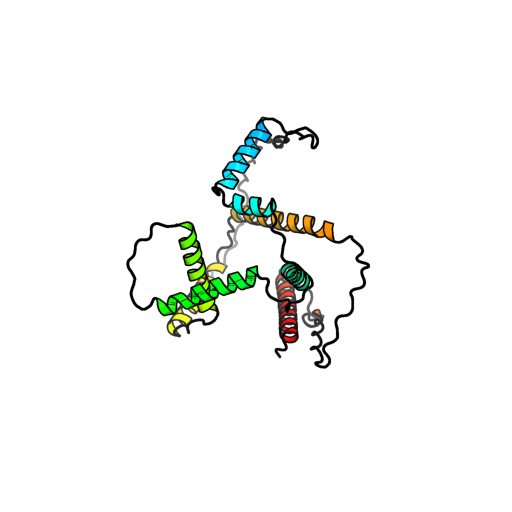1
ATOM 853 C CA . ASP A 1 117 ? -26.603 8.184 -7.340 1.00 66.75 117 ASP A CA 1
ATOM 854 C C . ASP A 1 117 ? -27.883 8.897 -6.854 1.00 66.75 117 ASP A C 1
ATOM 856 O O . ASP A 1 117 ? -28.828 9.043 -7.625 1.00 66.75 117 ASP A O 1
ATOM 860 N N . ALA A 1 118 ? -27.887 9.416 -5.616 1.00 62.00 118 ALA A N 1
ATOM 861 C CA . ALA A 1 118 ? -28.981 10.210 -5.054 1.00 62.00 118 ALA A CA 1
ATOM 862 C C . ALA A 1 118 ? -28.909 11.704 -5.441 1.00 62.00 118 ALA A C 1
ATOM 864 O O . ALA A 1 118 ? -29.943 12.326 -5.667 1.00 62.00 118 ALA A O 1
ATOM 865 N N . GLU A 1 119 ? -27.707 12.273 -5.591 1.00 56.97 119 GLU A N 1
ATOM 866 C CA . GLU A 1 119 ? -27.504 13.709 -5.881 1.00 56.97 119 GLU A CA 1
ATOM 867 C C . GLU A 1 119 ? -27.577 14.103 -7.371 1.00 56.97 119 GLU A C 1
ATOM 869 O O . GLU A 1 119 ? -27.373 15.263 -7.724 1.00 56.97 119 GLU A O 1
ATOM 874 N N . GLN A 1 120 ? -27.913 13.184 -8.284 1.00 60.50 120 GLN A N 1
ATOM 875 C CA . GLN A 1 120 ? -28.255 13.578 -9.665 1.00 60.50 120 GLN A CA 1
ATOM 876 C C . GLN A 1 120 ? -29.624 14.283 -9.767 1.00 60.50 120 GLN A C 1
ATOM 878 O O . GLN A 1 120 ? -29.978 14.769 -10.842 1.00 60.50 120 GLN A O 1
ATOM 883 N N . GLY A 1 121 ? -30.372 14.383 -8.662 1.00 53.47 121 GLY A N 1
ATOM 884 C CA . GLY A 1 121 ? -31.553 15.231 -8.523 1.00 53.47 121 GLY A CA 1
ATOM 885 C C . GLY A 1 121 ? -31.249 16.489 -7.707 1.00 53.47 121 GLY A C 1
ATOM 886 O O . GLY A 1 121 ? -31.216 16.427 -6.489 1.00 53.47 121 GLY A O 1
ATOM 887 N N . GLU A 1 122 ? -31.090 17.613 -8.402 1.00 56.28 122 GLU A N 1
ATOM 888 C CA . GLU A 1 122 ? -30.989 18.992 -7.890 1.00 56.28 122 GLU A CA 1
ATOM 889 C C . GLU A 1 122 ? -29.732 19.400 -7.082 1.00 56.28 122 GLU A C 1
ATOM 891 O O . GLU A 1 122 ? -29.497 18.923 -5.974 1.00 56.28 122 GLU A O 1
ATOM 896 N N . PRO A 1 123 ? -28.945 20.386 -7.573 1.00 57.66 123 PRO A N 1
ATOM 897 C CA . PRO A 1 123 ? -27.879 20.994 -6.790 1.00 57.66 123 PRO A CA 1
ATOM 898 C C . PRO A 1 123 ? -28.490 21.883 -5.701 1.00 57.66 123 PRO A C 1
ATOM 900 O O . PRO A 1 123 ? -28.821 23.049 -5.943 1.00 57.66 123 PRO A O 1
ATOM 903 N N . ALA A 1 124 ? -28.623 21.335 -4.493 1.00 53.16 124 ALA A N 1
ATOM 904 C CA . ALA A 1 124 ? -28.942 22.105 -3.302 1.00 53.16 124 ALA A CA 1
ATOM 905 C C . ALA A 1 124 ? -27.836 23.148 -3.074 1.00 53.16 124 ALA A C 1
ATOM 907 O O . ALA A 1 124 ? -26.734 22.864 -2.606 1.00 53.16 124 ALA A O 1
ATOM 908 N N . ARG A 1 125 ? -28.134 24.386 -3.473 1.00 61.41 125 ARG A N 1
ATOM 909 C CA . ARG A 1 125 ? -27.390 25.576 -3.080 1.00 61.41 125 ARG A CA 1
ATOM 910 C C . ARG A 1 125 ? -27.564 25.747 -1.580 1.00 61.41 125 ARG A C 1
ATOM 912 O O . ARG A 1 125 ? -28.571 26.309 -1.178 1.00 61.41 125 ARG A O 1
ATOM 919 N N . GLU A 1 126 ? -26.596 25.354 -0.766 1.00 51.81 126 GLU A N 1
ATOM 920 C CA . GLU A 1 126 ? -26.565 25.845 0.610 1.00 51.81 126 GLU A CA 1
ATOM 921 C C . GLU A 1 126 ? -25.136 25.966 1.134 1.00 51.81 126 GLU A C 1
ATOM 923 O O . GLU A 1 126 ? -24.377 25.005 1.246 1.00 51.81 126 GLU A O 1
ATOM 928 N N . GLY A 1 127 ? -24.765 27.220 1.395 1.00 56.97 127 GLY A N 1
ATOM 929 C CA . GLY A 1 127 ? -23.503 27.604 1.996 1.00 56.97 127 GLY A CA 1
ATOM 930 C C . GLY A 1 127 ? -23.461 27.180 3.456 1.00 56.97 127 GLY A C 1
ATOM 931 O O . GLY A 1 127 ? -24.072 27.813 4.311 1.00 56.97 127 GLY A O 1
ATOM 932 N N . GLY A 1 128 ? -22.698 26.131 3.740 1.00 56.94 128 GLY A N 1
ATOM 933 C CA . GLY A 1 128 ? -22.281 25.772 5.088 1.00 56.94 128 GLY A CA 1
ATOM 934 C C . GLY A 1 128 ? -20.807 26.101 5.273 1.00 56.94 128 GLY A C 1
ATOM 935 O O . GLY A 1 128 ? -19.942 25.358 4.817 1.00 56.94 128 GLY A O 1
ATOM 936 N N . ALA A 1 129 ? -20.514 27.215 5.945 1.00 59.41 129 ALA A N 1
ATOM 937 C CA . ALA A 1 129 ? -19.175 27.551 6.416 1.00 59.41 129 ALA A CA 1
ATOM 938 C C . ALA A 1 129 ? -18.776 26.571 7.534 1.00 59.41 129 ALA A C 1
ATOM 940 O O . ALA A 1 129 ? -19.062 26.802 8.706 1.00 59.41 129 ALA A O 1
ATOM 941 N N . GLY A 1 130 ? -18.171 25.440 7.178 1.00 56.09 130 GLY A N 1
ATOM 942 C CA . GLY A 1 130 ? -17.813 24.428 8.166 1.00 56.09 130 GLY A CA 1
ATOM 943 C C . GLY A 1 130 ? -16.897 23.339 7.629 1.00 56.09 130 GLY A C 1
ATOM 944 O O . GLY A 1 130 ? -17.355 22.244 7.327 1.00 56.09 130 GLY A O 1
ATOM 945 N N . GLY A 1 131 ? -15.593 23.630 7.582 1.00 55.53 131 GLY A N 1
ATOM 946 C CA . GLY A 1 131 ? -14.530 22.620 7.581 1.00 55.53 131 GLY A CA 1
ATOM 947 C C . GLY A 1 131 ? -13.922 22.286 6.218 1.00 55.53 131 GLY A C 1
ATOM 948 O O . GLY A 1 131 ? -14.212 21.232 5.655 1.00 55.53 131 GLY A O 1
ATOM 949 N N . GLU A 1 132 ? -12.982 23.117 5.750 1.00 63.34 132 GLU A N 1
ATOM 950 C CA . GLU A 1 132 ? -12.139 22.840 4.567 1.00 63.34 132 GLU A CA 1
ATOM 951 C C . GLU A 1 132 ? -11.505 21.434 4.593 1.00 63.34 132 GLU A C 1
ATOM 953 O O . GLU A 1 132 ? -11.435 20.766 3.565 1.00 63.34 132 GLU A O 1
ATOM 958 N N . GLY A 1 133 ? -11.116 20.926 5.769 1.00 68.88 133 GLY A N 1
ATOM 959 C CA . GLY A 1 133 ? -10.471 19.612 5.883 1.00 68.88 133 GLY A CA 1
ATOM 960 C C . GLY A 1 133 ? -11.392 18.407 5.646 1.00 68.88 133 GLY A C 1
ATOM 961 O O . GLY A 1 133 ? -10.946 17.383 5.130 1.00 68.88 133 GLY A O 1
ATOM 962 N N . ALA A 1 134 ? -12.678 18.503 5.999 1.00 67.06 134 ALA A N 1
ATOM 963 C CA . ALA A 1 134 ? -13.622 17.394 5.825 1.00 67.06 134 ALA A CA 1
ATOM 964 C C . ALA A 1 134 ? -14.128 17.298 4.379 1.00 67.06 134 ALA A C 1
ATOM 966 O O . ALA A 1 134 ? -14.367 16.198 3.877 1.00 67.06 134 ALA A O 1
ATOM 967 N N . LEU A 1 135 ? -14.257 18.445 3.703 1.00 71.75 135 LEU A N 1
ATOM 968 C CA . LEU A 1 135 ? -14.607 18.504 2.286 1.00 71.75 135 LEU A CA 1
ATOM 969 C C . LEU A 1 135 ? -13.483 17.938 1.415 1.00 71.75 135 LEU A C 1
ATOM 971 O O . LEU A 1 135 ? -13.771 17.109 0.557 1.00 71.75 135 LEU A O 1
ATOM 975 N N . GLY A 1 136 ? -12.222 18.276 1.711 1.00 78.31 136 GLY A N 1
ATOM 976 C CA . GLY A 1 136 ? -11.066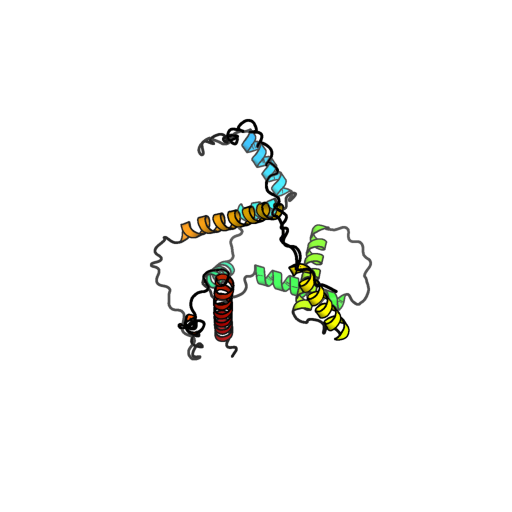 17.724 0.995 1.00 78.31 136 GLY A CA 1
ATOM 977 C C . GLY A 1 136 ? -11.006 16.196 1.060 1.00 78.31 136 GLY A C 1
ATOM 978 O O . GLY A 1 136 ? -10.926 15.537 0.030 1.00 78.31 136 GLY A O 1
ATOM 979 N N . GLN A 1 137 ? -11.175 15.604 2.249 1.00 74.31 137 GLN A N 1
ATOM 980 C CA . GLN A 1 137 ? -11.195 14.140 2.382 1.00 74.31 137 GLN A CA 1
ATOM 981 C C . GLN A 1 137 ? -12.366 13.487 1.633 1.00 74.31 137 GLN A C 1
ATOM 983 O O . GLN A 1 137 ? -12.215 12.400 1.077 1.00 74.31 137 GLN A O 1
ATOM 988 N N . ARG A 1 138 ? -13.546 14.120 1.607 1.00 76.06 138 ARG A N 1
ATOM 989 C CA . ARG A 1 138 ? -14.695 13.610 0.840 1.00 76.06 138 ARG A CA 1
ATOM 990 C C . ARG A 1 138 ? -14.456 13.695 -0.663 1.00 76.06 138 ARG A C 1
ATOM 992 O O . ARG A 1 138 ? -14.822 12.761 -1.372 1.00 76.06 138 ARG A O 1
ATOM 999 N N . GLU A 1 139 ? -13.840 14.772 -1.138 1.00 79.44 139 GLU A N 1
ATOM 1000 C CA . GLU A 1 139 ? -13.487 14.951 -2.545 1.00 79.44 139 GLU A CA 1
ATOM 1001 C C . GLU A 1 139 ? -12.420 13.941 -2.987 1.00 79.44 139 GLU A C 1
ATOM 1003 O O . GLU A 1 139 ? -12.622 13.248 -3.983 1.00 79.44 139 GLU A O 1
ATOM 1008 N N . GLU A 1 140 ? -11.367 13.743 -2.189 1.00 79.00 140 GLU A N 1
ATOM 1009 C CA . GLU A 1 140 ? -10.340 12.717 -2.420 1.00 79.00 140 GLU A CA 1
ATOM 1010 C C . GLU A 1 140 ? -10.942 11.304 -2.462 1.00 79.00 140 GLU A C 1
ATOM 1012 O O . GLU A 1 140 ? -10.651 10.514 -3.364 1.00 79.00 140 GLU A O 1
ATOM 1017 N N . LEU A 1 141 ? -11.833 10.974 -1.518 1.00 77.19 141 LEU A N 1
ATOM 1018 C CA . LEU A 1 141 ? -12.535 9.688 -1.510 1.00 77.19 141 LEU A CA 1
ATOM 1019 C C . LEU A 1 141 ? -13.460 9.535 -2.722 1.00 77.19 141 LEU A C 1
ATOM 1021 O O . LEU A 1 141 ? -13.559 8.440 -3.278 1.00 77.19 141 LEU A O 1
ATOM 1025 N N . ALA A 1 142 ? -14.118 10.611 -3.157 1.00 78.12 142 ALA A N 1
ATOM 1026 C CA . ALA A 1 142 ? -14.963 10.609 -4.344 1.00 78.12 142 ALA A CA 1
ATOM 1027 C C . ALA A 1 142 ? -14.145 10.433 -5.634 1.00 78.12 142 ALA A C 1
ATOM 1029 O O . ALA A 1 142 ? -14.591 9.732 -6.547 1.00 78.12 142 ALA A O 1
ATOM 1030 N N . GLU A 1 143 ? -12.957 11.027 -5.721 1.00 79.69 143 GLU A N 1
ATOM 1031 C CA . GLU A 1 143 ? -12.033 10.850 -6.842 1.00 79.69 143 GLU A CA 1
ATOM 1032 C C . GLU A 1 143 ? -11.482 9.417 -6.884 1.00 79.69 143 GLU A C 1
ATOM 1034 O O . GLU A 1 143 ? -11.551 8.757 -7.926 1.00 79.69 143 GLU A O 1
ATOM 1039 N N . LEU A 1 144 ? -11.053 8.875 -5.739 1.00 75.94 144 LEU A N 1
ATOM 1040 C CA . LEU A 1 144 ? -10.624 7.480 -5.614 1.00 75.94 144 LEU A CA 1
ATOM 1041 C C . LEU A 1 144 ? -11.746 6.507 -6.003 1.00 75.94 144 LEU A C 1
ATOM 1043 O O . LEU A 1 144 ? -11.524 5.548 -6.743 1.00 75.94 144 LEU A O 1
ATOM 1047 N N . ALA A 1 145 ? -12.970 6.771 -5.550 1.00 76.38 145 ALA A N 1
ATOM 1048 C CA . ALA A 1 145 ? -14.158 6.008 -5.905 1.00 76.38 145 ALA A CA 1
ATOM 1049 C C . ALA A 1 145 ? -14.423 6.008 -7.424 1.00 76.38 145 ALA A C 1
ATOM 1051 O O . ALA A 1 145 ? -14.729 4.954 -7.993 1.00 76.38 145 ALA A O 1
ATOM 1052 N N . ILE A 1 146 ? -14.269 7.154 -8.103 1.00 78.00 146 ILE A N 1
ATOM 1053 C CA . ILE A 1 146 ? -14.360 7.241 -9.571 1.00 78.00 146 ILE A CA 1
ATOM 1054 C C . ILE A 1 146 ? -13.269 6.391 -10.224 1.00 78.00 146 ILE A C 1
ATOM 1056 O O . ILE A 1 146 ? -13.571 5.612 -11.131 1.00 78.00 146 ILE A O 1
ATOM 1060 N N . ALA A 1 147 ? -12.022 6.519 -9.768 1.00 78.75 147 ALA A N 1
ATOM 1061 C CA . ALA A 1 147 ? -10.885 5.792 -10.322 1.00 78.75 147 ALA A CA 1
ATOM 1062 C C . ALA A 1 147 ? -11.065 4.271 -10.193 1.00 78.75 147 ALA A C 1
ATOM 1064 O O . ALA A 1 147 ? -10.907 3.546 -11.176 1.00 78.75 147 ALA A O 1
ATOM 1065 N N . LEU A 1 148 ? -11.485 3.785 -9.022 1.00 76.44 148 LEU A N 1
ATOM 1066 C CA . LEU A 1 148 ? -11.766 2.367 -8.786 1.00 76.44 148 LEU A CA 1
ATOM 1067 C C . LEU A 1 148 ? -12.936 1.864 -9.638 1.00 76.44 148 LEU A C 1
ATOM 1069 O O . LEU A 1 148 ? -12.850 0.787 -10.229 1.00 76.44 148 LEU A O 1
ATOM 1073 N N . ARG A 1 149 ? -14.012 2.652 -9.770 1.00 78.94 149 ARG A N 1
ATOM 1074 C CA . ARG A 1 149 ? -15.153 2.304 -10.633 1.00 78.94 149 ARG A CA 1
ATOM 1075 C C . ARG A 1 149 ? -14.730 2.226 -12.103 1.00 78.94 149 ARG A C 1
ATOM 1077 O O . ARG A 1 149 ? -15.142 1.300 -12.799 1.00 78.94 149 ARG A O 1
ATOM 1084 N N . ALA A 1 150 ? -13.886 3.151 -12.559 1.00 77.88 150 ALA A N 1
ATOM 1085 C CA . ALA A 1 150 ? -13.327 3.147 -13.908 1.00 77.88 150 ALA A CA 1
ATOM 1086 C C . ALA A 1 150 ? -12.371 1.966 -14.146 1.00 77.88 150 ALA A C 1
ATOM 1088 O O . ALA A 1 150 ? -12.369 1.409 -15.240 1.00 77.88 150 ALA A O 1
ATOM 1089 N N . ALA A 1 151 ? -11.598 1.555 -13.138 1.00 80.12 151 ALA A N 1
ATOM 1090 C CA . ALA A 1 151 ? -10.710 0.396 -13.221 1.00 80.12 151 ALA A CA 1
ATOM 1091 C C . ALA A 1 151 ? -11.481 -0.933 -13.243 1.00 80.12 151 ALA A C 1
ATOM 1093 O O . ALA A 1 151 ? -11.146 -1.824 -14.020 1.00 80.12 151 ALA A O 1
ATOM 1094 N N . TRP A 1 152 ? -12.528 -1.063 -12.421 1.00 85.69 152 TRP A N 1
ATOM 1095 C CA . TRP A 1 152 ? -13.339 -2.282 -12.333 1.00 85.69 152 TRP A CA 1
ATOM 1096 C C . TRP A 1 152 ? -14.280 -2.459 -13.526 1.00 85.69 152 TRP A C 1
ATOM 1098 O O . TRP A 1 152 ? -14.552 -3.572 -13.971 1.00 85.69 152 TRP A O 1
ATOM 1108 N N . ARG A 1 153 ? -14.795 -1.349 -14.058 1.00 81.31 153 ARG A N 1
ATOM 1109 C CA . ARG A 1 153 ? -15.635 -1.315 -15.256 1.00 81.31 153 ARG A CA 1
ATOM 1110 C C . ARG A 1 153 ? -15.024 -0.345 -16.258 1.00 81.31 153 ARG A C 1
ATOM 1112 O O . ARG A 1 153 ? -15.548 0.764 -16.417 1.00 81.31 153 ARG A O 1
ATOM 1119 N N . PRO A 1 154 ? -13.931 -0.742 -16.935 1.00 81.00 154 PRO A N 1
ATOM 1120 C CA . PRO A 1 154 ? -13.356 0.089 -17.973 1.00 81.00 154 PRO A CA 1
ATOM 1121 C C . PRO A 1 154 ? -14.445 0.366 -18.999 1.00 81.00 154 PRO A C 1
ATOM 1123 O O . PRO A 1 154 ? -15.064 -0.552 -19.542 1.00 81.00 154 PRO A O 1
ATOM 1126 N N . ARG A 1 155 ? -14.727 1.652 -19.230 1.00 77.62 155 ARG A N 1
ATOM 1127 C CA . ARG A 1 155 ? -15.658 2.031 -20.291 1.00 77.62 155 ARG A CA 1
ATOM 1128 C C . ARG A 1 155 ? -15.126 1.437 -21.594 1.00 77.62 155 ARG A C 1
ATOM 1130 O O . ARG A 1 155 ? -13.933 1.613 -21.862 1.00 77.62 155 ARG A O 1
ATOM 1137 N N . PRO A 1 156 ? -15.968 0.764 -22.399 1.00 76.56 156 PRO A N 1
ATOM 1138 C CA . PRO A 1 156 ? -15.536 0.289 -23.700 1.00 76.56 156 PRO A CA 1
ATOM 1139 C C . PRO A 1 156 ? -15.003 1.494 -24.470 1.00 76.56 156 PRO A C 1
ATOM 1141 O O . PRO A 1 156 ? -15.713 2.475 -24.706 1.00 76.56 156 PRO A O 1
ATOM 1144 N N . LEU A 1 157 ? -13.709 1.465 -24.780 1.00 75.00 157 LEU A N 1
ATOM 1145 C CA . LEU A 1 157 ? -13.105 2.473 -25.630 1.00 75.00 157 LEU A CA 1
ATOM 1146 C C . LEU A 1 157 ? -13.776 2.330 -26.991 1.00 75.00 157 LEU A C 1
ATOM 1148 O O . LEU A 1 157 ? -13.706 1.262 -27.595 1.00 75.00 157 LEU A O 1
ATOM 1152 N N . ALA A 1 158 ? -14.429 3.391 -27.468 1.00 82.00 158 ALA A N 1
ATOM 1153 C CA . ALA A 1 158 ? -14.899 3.425 -28.846 1.00 82.00 158 ALA A CA 1
ATOM 1154 C C . ALA A 1 158 ? -13.729 3.019 -29.757 1.00 82.00 158 ALA A C 1
ATOM 1156 O O . ALA A 1 158 ? -12.631 3.564 -29.604 1.00 82.00 158 ALA A O 1
ATOM 1157 N N . GLU A 1 159 ? -13.937 2.060 -30.664 1.00 76.81 159 GLU A N 1
ATOM 1158 C CA . GLU A 1 159 ? -12.848 1.410 -31.417 1.00 76.81 159 GLU A CA 1
ATOM 1159 C C . GLU A 1 159 ? -11.906 2.416 -32.098 1.00 76.81 159 GLU A C 1
ATOM 1161 O O . GLU A 1 159 ? -10.688 2.232 -32.123 1.00 76.81 159 GLU A O 1
ATOM 1166 N N . LEU A 1 160 ? -12.461 3.536 -32.574 1.00 66.38 160 LEU A N 1
ATOM 1167 C CA . LEU A 1 160 ? -11.716 4.639 -33.183 1.00 66.38 160 LEU A CA 1
ATOM 1168 C C . LEU A 1 160 ? -10.729 5.307 -32.212 1.00 66.38 160 LEU A C 1
ATOM 1170 O O . LEU A 1 160 ? -9.603 5.627 -32.588 1.00 66.38 160 LEU A O 1
ATOM 1174 N N . ARG A 1 161 ? -11.115 5.477 -30.944 1.00 82.38 161 ARG A N 1
ATOM 1175 C CA . ARG A 1 161 ? -10.258 6.055 -29.899 1.00 82.38 161 ARG A CA 1
ATOM 1176 C C . ARG A 1 161 ? -9.180 5.069 -29.452 1.00 82.38 161 ARG A C 1
ATOM 1178 O O . ARG A 1 161 ? -8.053 5.481 -29.197 1.00 82.38 161 ARG A O 1
ATOM 1185 N N . GLY A 1 162 ? -9.510 3.776 -29.417 1.00 79.44 162 GLY A N 1
ATOM 1186 C CA . GLY A 1 162 ? -8.549 2.705 -29.149 1.00 79.44 162 GLY A CA 1
ATOM 1187 C C . GLY A 1 162 ? -7.432 2.662 -30.193 1.00 79.44 162 GLY A C 1
ATOM 1188 O O . GLY A 1 162 ? -6.256 2.684 -29.832 1.00 79.44 162 GLY A O 1
ATOM 1189 N N . ARG A 1 163 ? -7.780 2.703 -31.487 1.00 83.31 163 ARG A N 1
ATOM 1190 C CA . ARG A 1 163 ? -6.790 2.747 -32.579 1.00 83.31 163 ARG A CA 1
ATOM 1191 C C . ARG A 1 163 ? -5.891 3.979 -32.499 1.00 83.31 163 ARG A C 1
ATOM 1193 O O . ARG A 1 163 ? -4.678 3.835 -32.605 1.00 83.31 163 ARG A O 1
ATOM 1200 N N . ALA A 1 164 ? -6.457 5.157 -32.232 1.00 86.88 164 ALA A N 1
ATOM 1201 C CA . ALA A 1 164 ? -5.677 6.388 -32.097 1.00 86.88 164 ALA A CA 1
ATOM 1202 C C . ALA A 1 164 ? -4.657 6.327 -30.942 1.00 86.88 164 ALA A C 1
ATOM 1204 O O . ALA A 1 164 ? -3.510 6.736 -31.114 1.00 86.88 164 ALA A O 1
ATOM 1205 N N . LEU A 1 165 ? -5.041 5.773 -29.785 1.00 82.44 165 LEU A N 1
ATOM 1206 C CA . LEU A 1 165 ? -4.133 5.597 -28.645 1.00 82.44 165 LEU A CA 1
ATOM 1207 C C . LEU A 1 165 ? -3.028 4.575 -28.933 1.00 82.44 165 LEU A C 1
ATOM 1209 O O . LEU A 1 165 ? -1.874 4.809 -28.577 1.00 82.44 165 LEU A O 1
ATOM 1213 N N . VAL A 1 166 ? -3.355 3.468 -29.607 1.00 84.88 166 VAL A N 1
ATOM 1214 C CA . VAL A 1 166 ? -2.364 2.464 -30.024 1.00 84.88 166 VAL A CA 1
ATOM 1215 C C . VAL A 1 166 ? -1.379 3.065 -31.026 1.00 84.88 166 VAL A C 1
ATOM 1217 O O . VAL A 1 166 ? -0.171 2.924 -30.852 1.00 84.88 166 VAL A O 1
ATOM 1220 N N . GLU A 1 167 ? -1.857 3.799 -32.031 1.00 90.50 167 GLU A N 1
ATOM 1221 C CA . GLU A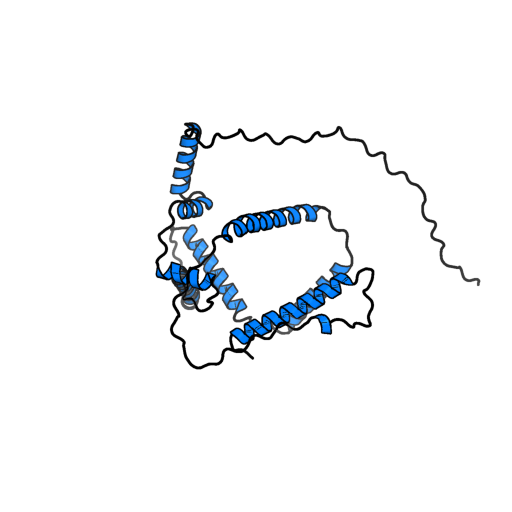 1 167 ? -0.986 4.506 -32.973 1.00 90.50 167 GLU A CA 1
ATOM 1222 C C . GLU A 1 167 ? -0.094 5.536 -32.275 1.00 90.50 167 GLU A C 1
ATOM 1224 O O . GLU A 1 167 ? 1.096 5.630 -32.579 1.00 90.50 167 GLU A O 1
ATOM 1229 N N . GLN A 1 168 ? -0.634 6.286 -31.312 1.00 89.25 168 GLN A N 1
ATOM 1230 C CA . GLN A 1 168 ? 0.133 7.250 -30.529 1.00 89.25 168 GLN A CA 1
ATOM 1231 C C . GLN A 1 168 ? 1.219 6.566 -29.689 1.00 89.25 168 GLN A C 1
ATOM 1233 O O . GLN A 1 168 ? 2.362 7.027 -29.685 1.00 89.25 168 GLN A O 1
ATOM 1238 N N . ALA A 1 169 ? 0.902 5.452 -29.026 1.00 85.38 169 ALA A N 1
ATOM 1239 C CA . ALA A 1 169 ? 1.864 4.675 -28.248 1.00 85.38 169 ALA A CA 1
ATOM 1240 C C . ALA A 1 169 ? 2.971 4.083 -29.137 1.00 85.38 169 ALA A C 1
ATOM 1242 O O . ALA A 1 169 ? 4.156 4.163 -28.802 1.00 85.38 169 ALA A O 1
ATOM 1243 N N . LEU A 1 170 ? 2.610 3.562 -30.313 1.00 88.50 170 LEU A N 1
ATOM 1244 C CA . LEU A 1 170 ? 3.571 3.059 -31.295 1.00 88.50 170 LEU A CA 1
ATOM 1245 C C . LEU A 1 170 ? 4.483 4.181 -31.809 1.00 88.50 170 LEU A C 1
ATOM 1247 O O . LEU A 1 170 ? 5.703 4.004 -31.838 1.00 88.50 170 LEU A O 1
ATOM 1251 N N . ARG A 1 171 ? 3.939 5.368 -32.109 1.00 88.00 171 ARG A N 1
ATOM 1252 C CA . ARG A 1 171 ? 4.738 6.546 -32.495 1.00 88.00 171 ARG A CA 1
ATOM 1253 C C . ARG A 1 171 ? 5.689 6.983 -31.382 1.00 88.00 171 ARG A C 1
ATOM 1255 O O . ARG A 1 171 ? 6.877 7.158 -31.653 1.00 88.00 171 ARG A O 1
ATOM 1262 N N . ALA A 1 172 ? 5.215 7.085 -30.141 1.00 83.75 172 ALA A N 1
ATOM 1263 C CA . ALA A 1 172 ? 6.043 7.458 -28.993 1.00 83.75 172 ALA A CA 1
ATOM 1264 C C . ALA A 1 172 ? 7.198 6.465 -28.768 1.00 83.75 172 ALA A C 1
ATOM 1266 O O . ALA A 1 172 ? 8.349 6.873 -28.613 1.00 83.75 172 ALA A O 1
ATOM 1267 N N . SER A 1 173 ? 6.921 5.161 -28.858 1.00 74.62 173 SER A N 1
ATOM 1268 C CA . SER A 1 173 ? 7.940 4.113 -28.707 1.00 74.62 173 SER A CA 1
ATOM 1269 C C . SER A 1 173 ? 8.991 4.118 -29.828 1.00 74.62 173 SER A C 1
ATOM 1271 O O . SER A 1 173 ? 10.161 3.805 -29.592 1.00 74.62 173 SER A O 1
ATOM 1273 N N . SER A 1 174 ? 8.603 4.518 -31.045 1.00 75.69 174 SER A N 1
ATOM 1274 C CA . SER A 1 174 ? 9.499 4.561 -32.205 1.00 75.69 174 SER A CA 1
ATOM 1275 C C . SER A 1 174 ? 10.503 5.721 -32.153 1.00 75.69 174 SER A C 1
ATOM 1277 O O . SER A 1 174 ? 11.650 5.555 -32.569 1.00 75.69 174 SER A O 1
ATOM 1279 N N . GLY A 1 175 ? 10.125 6.866 -31.569 1.00 69.06 175 GLY A N 1
ATOM 1280 C CA . GLY A 1 175 ? 10.996 8.044 -31.457 1.00 69.06 175 GLY A CA 1
ATOM 1281 C C . GLY A 1 175 ? 12.072 7.933 -30.371 1.00 69.06 175 GLY A C 1
ATOM 1282 O O . GLY A 1 175 ? 13.080 8.638 -30.411 1.00 69.06 175 GLY A O 1
ATOM 1283 N N . GLN A 1 176 ? 11.904 7.018 -29.414 1.00 60.91 176 GLN A N 1
ATOM 1284 C CA . GLN A 1 176 ? 12.760 6.931 -28.227 1.00 60.91 176 GLN A CA 1
ATOM 1285 C C . GLN A 1 176 ? 14.043 6.105 -28.435 1.00 60.91 176 GLN A C 1
ATOM 1287 O O . GLN A 1 176 ? 14.951 6.146 -27.606 1.00 60.91 176 GLN A O 1
ATOM 1292 N N . ARG A 1 177 ? 14.185 5.399 -29.568 1.00 57.91 177 ARG A N 1
ATOM 1293 C CA . ARG A 1 177 ? 15.392 4.603 -29.882 1.00 57.91 177 ARG A CA 1
ATOM 1294 C C . ARG A 1 177 ? 16.577 5.421 -30.418 1.00 57.91 177 ARG A C 1
ATOM 1296 O O . ARG A 1 177 ? 17.663 4.870 -30.550 1.00 57.91 177 ARG A O 1
ATOM 1303 N N . GLY A 1 178 ? 16.406 6.717 -30.698 1.00 57.03 178 GLY A N 1
ATOM 1304 C CA . GLY A 1 178 ? 17.400 7.512 -31.435 1.00 57.03 178 GLY A CA 1
ATOM 1305 C C . GLY A 1 178 ? 18.316 8.438 -30.626 1.00 57.03 178 GLY A C 1
ATOM 1306 O O . GLY A 1 178 ? 19.241 9.000 -31.205 1.00 57.03 178 GLY A O 1
ATOM 1307 N N . ARG A 1 179 ? 18.098 8.652 -29.321 1.00 52.75 179 ARG A N 1
ATOM 1308 C CA . ARG A 1 179 ? 18.878 9.642 -28.549 1.00 52.75 179 ARG A CA 1
ATOM 1309 C C . ARG A 1 179 ? 19.264 9.137 -27.162 1.00 52.75 179 ARG A C 1
ATOM 1311 O O . ARG A 1 179 ? 18.724 9.562 -26.148 1.00 52.75 179 ARG A O 1
ATOM 1318 N N . ARG A 1 180 ? 20.261 8.250 -27.119 1.00 52.00 180 ARG A N 1
ATOM 1319 C CA . ARG A 1 180 ? 21.058 8.009 -25.907 1.00 52.00 180 ARG A CA 1
ATOM 1320 C C . ARG A 1 180 ? 22.136 9.088 -25.784 1.00 52.00 180 ARG A C 1
ATOM 1322 O O . ARG A 1 180 ? 23.305 8.845 -26.045 1.00 52.00 180 ARG A O 1
ATOM 1329 N N . THR A 1 181 ? 21.732 10.276 -25.363 1.00 50.59 181 THR A N 1
ATOM 1330 C CA . THR A 1 181 ? 22.607 11.185 -24.614 1.00 50.59 181 THR A CA 1
ATOM 1331 C C . THR A 1 181 ? 21.935 11.358 -23.267 1.00 50.59 181 THR A C 1
ATOM 1333 O O . THR A 1 181 ? 21.079 12.223 -23.099 1.00 50.59 181 THR A O 1
ATOM 1336 N N . ALA A 1 182 ? 22.224 10.433 -22.351 1.00 48.00 182 ALA A N 1
ATOM 1337 C CA . ALA A 1 182 ? 21.716 10.504 -20.992 1.00 48.00 182 ALA A CA 1
ATOM 1338 C C . ALA A 1 182 ? 22.271 11.780 -20.335 1.00 48.00 182 ALA A C 1
ATOM 1340 O O . ALA A 1 182 ? 23.494 11.925 -20.261 1.00 48.00 182 ALA A O 1
ATOM 1341 N N . PRO A 1 183 ? 21.426 12.720 -19.876 1.00 48.03 183 PRO A N 1
ATOM 1342 C CA . PRO A 1 183 ? 21.902 13.788 -19.020 1.00 48.03 183 PRO A CA 1
ATOM 1343 C C . PRO A 1 183 ? 22.340 13.164 -17.690 1.00 48.03 183 PRO A C 1
ATOM 1345 O O . PRO A 1 183 ? 21.584 12.451 -17.031 1.00 48.03 183 PRO A O 1
ATOM 1348 N N . VAL A 1 184 ? 23.584 13.446 -17.304 1.00 54.38 184 VAL A N 1
ATOM 1349 C CA . VAL A 1 184 ? 24.279 12.977 -16.088 1.00 54.38 184 VAL A CA 1
ATOM 1350 C C . VAL A 1 184 ? 23.534 13.341 -14.785 1.00 54.38 184 VAL A C 1
ATOM 1352 O O . VAL A 1 184 ? 23.876 12.870 -13.706 1.00 54.38 184 VAL A O 1
ATOM 1355 N N . THR A 1 185 ? 22.453 14.116 -14.862 1.00 48.19 185 THR A N 1
ATOM 1356 C CA . THR A 1 185 ? 21.643 14.549 -13.719 1.00 48.19 185 THR A CA 1
ATOM 1357 C C . THR A 1 185 ? 20.722 13.464 -13.144 1.00 48.19 185 THR A C 1
ATOM 1359 O O . THR A 1 185 ? 20.363 13.555 -11.974 1.00 48.19 185 THR A O 1
ATOM 1362 N N . MET A 1 186 ? 20.385 12.402 -13.890 1.00 42.06 186 MET A N 1
ATOM 1363 C CA . MET A 1 186 ? 19.525 11.313 -13.380 1.00 42.06 186 MET A CA 1
ATOM 1364 C C . MET A 1 186 ? 20.245 10.317 -12.452 1.00 42.06 186 MET A C 1
ATOM 1366 O O . MET A 1 186 ? 19.584 9.603 -11.705 1.00 42.06 186 MET A O 1
ATOM 1370 N N . ALA A 1 187 ? 21.583 10.286 -12.440 1.00 48.41 187 ALA A N 1
ATOM 1371 C CA . ALA A 1 187 ? 22.339 9.402 -11.545 1.00 48.41 187 ALA A CA 1
ATOM 1372 C C . ALA A 1 187 ? 22.242 9.827 -10.064 1.00 48.41 187 ALA A C 1
ATOM 1374 O O . ALA A 1 187 ? 22.352 8.990 -9.168 1.00 48.41 187 ALA A O 1
ATOM 1375 N N . ALA A 1 188 ? 21.990 11.115 -9.800 1.00 48.31 188 ALA A N 1
ATOM 1376 C CA . ALA A 1 188 ? 21.897 11.650 -8.442 1.00 48.31 188 ALA A CA 1
ATOM 1377 C C . ALA A 1 188 ? 20.591 11.251 -7.727 1.00 48.31 188 ALA A C 1
ATOM 1379 O O . ALA A 1 188 ? 20.605 11.005 -6.524 1.00 48.31 188 ALA A O 1
ATOM 1380 N N . LEU A 1 189 ? 19.475 11.125 -8.456 1.00 46.94 189 LEU A N 1
ATOM 1381 C CA . LEU A 1 189 ? 18.187 10.738 -7.865 1.00 46.94 189 LEU A CA 1
ATOM 1382 C C . LEU A 1 189 ? 18.088 9.227 -7.604 1.00 46.94 189 LEU A C 1
ATOM 1384 O O . LEU A 1 189 ? 17.517 8.816 -6.597 1.00 46.94 189 LEU A O 1
ATOM 1388 N N . SER A 1 190 ? 18.708 8.391 -8.441 1.00 46.00 190 SER A N 1
ATOM 1389 C CA . SER A 1 190 ? 18.753 6.938 -8.220 1.00 46.00 190 SER A CA 1
ATOM 1390 C C . SER A 1 190 ? 19.592 6.523 -7.004 1.00 46.00 190 SER A C 1
ATOM 1392 O O . SER A 1 190 ? 19.307 5.495 -6.394 1.00 46.00 190 SER A O 1
ATOM 1394 N N . ALA A 1 191 ? 20.591 7.321 -6.609 1.00 50.75 191 ALA A N 1
ATOM 1395 C CA . ALA A 1 191 ? 21.412 7.033 -5.432 1.00 50.75 191 ALA A CA 1
ATOM 1396 C C . ALA A 1 191 ? 20.639 7.208 -4.109 1.00 50.75 191 ALA A C 1
ATOM 1398 O O . ALA A 1 191 ? 20.853 6.445 -3.172 1.00 50.75 191 ALA A O 1
ATOM 1399 N N . LEU A 1 192 ? 19.691 8.151 -4.043 1.00 49.69 192 LEU A N 1
ATOM 1400 C CA . LEU A 1 192 ? 18.865 8.385 -2.849 1.00 49.69 192 LEU A CA 1
ATOM 1401 C C . LEU A 1 192 ? 17.856 7.254 -2.590 1.00 49.69 192 LEU A C 1
ATOM 1403 O O . LEU A 1 192 ? 17.658 6.859 -1.443 1.00 49.69 192 LEU A O 1
ATOM 1407 N N . ALA A 1 193 ? 17.268 6.679 -3.643 1.00 51.12 193 ALA A N 1
ATOM 1408 C CA . ALA A 1 193 ? 16.324 5.566 -3.507 1.00 51.12 193 ALA A CA 1
ATOM 1409 C C . ALA A 1 193 ? 16.994 4.263 -3.020 1.00 51.12 193 ALA A C 1
ATOM 1411 O O . ALA A 1 193 ? 16.388 3.500 -2.270 1.00 51.12 193 ALA A O 1
ATOM 1412 N N . ALA A 1 194 ? 18.257 4.021 -3.390 1.00 51.44 194 ALA A N 1
ATOM 1413 C CA . ALA A 1 194 ? 19.007 2.846 -2.941 1.00 51.44 194 ALA A CA 1
ATOM 1414 C C . ALA A 1 194 ? 19.373 2.907 -1.445 1.00 51.44 194 ALA A C 1
ATOM 1416 O O . ALA A 1 194 ? 19.365 1.881 -0.766 1.00 51.44 194 ALA A O 1
ATOM 1417 N N . VAL A 1 195 ? 19.633 4.106 -0.908 1.00 53.66 195 VAL A N 1
ATOM 1418 C CA . VAL A 1 195 ? 19.927 4.297 0.523 1.00 53.66 195 VAL A CA 1
ATOM 1419 C C . VAL A 1 195 ? 18.690 4.015 1.386 1.00 53.66 195 VAL A C 1
ATOM 1421 O O . VAL A 1 195 ? 18.808 3.351 2.413 1.00 53.66 195 VAL A O 1
ATOM 1424 N N . ALA A 1 196 ? 17.493 4.422 0.949 1.00 48.75 196 ALA A N 1
ATOM 1425 C CA . ALA A 1 196 ? 16.250 4.147 1.678 1.00 48.75 196 ALA A CA 1
ATOM 1426 C C . ALA A 1 196 ? 15.919 2.641 1.757 1.00 48.75 196 ALA A C 1
ATOM 1428 O O . ALA A 1 196 ? 15.473 2.161 2.798 1.00 48.75 196 ALA A O 1
ATOM 1429 N N . ALA A 1 197 ? 16.194 1.879 0.693 1.00 52.12 197 ALA A N 1
ATOM 1430 C CA . ALA A 1 197 ? 16.014 0.425 0.693 1.00 52.12 197 ALA A CA 1
ATOM 1431 C C . ALA A 1 197 ? 17.049 -0.304 1.575 1.00 52.12 197 ALA A C 1
ATOM 1433 O O . ALA A 1 197 ? 16.722 -1.309 2.203 1.00 52.12 197 ALA A O 1
ATOM 1434 N N . GLY A 1 198 ? 18.278 0.220 1.671 1.00 50.47 198 GLY A N 1
ATOM 1435 C CA . GLY A 1 198 ? 19.323 -0.333 2.540 1.00 50.47 198 GLY A CA 1
ATOM 1436 C C . GLY A 1 198 ? 19.020 -0.181 4.035 1.00 50.47 198 GLY A C 1
ATOM 1437 O O . GLY A 1 198 ? 19.250 -1.111 4.804 1.00 50.47 198 GLY A O 1
ATOM 1438 N N . VAL A 1 199 ? 18.441 0.951 4.451 1.00 59.09 199 VAL A N 1
ATOM 1439 C CA . VAL A 1 199 ? 18.045 1.178 5.857 1.00 59.09 199 VAL A CA 1
ATOM 1440 C C . VAL A 1 199 ? 16.890 0.258 6.273 1.00 59.09 199 VAL A C 1
ATOM 1442 O O . VAL A 1 199 ? 16.884 -0.244 7.393 1.00 59.09 199 VAL A O 1
ATOM 1445 N N . ALA A 1 200 ? 15.950 -0.034 5.369 1.00 54.16 200 ALA A N 1
ATOM 1446 C CA . ALA A 1 200 ? 14.838 -0.944 5.652 1.00 54.16 200 ALA A CA 1
ATOM 1447 C C . ALA A 1 200 ? 15.285 -2.405 5.873 1.00 54.16 200 ALA A C 1
ATOM 1449 O O . ALA A 1 200 ? 14.686 -3.104 6.687 1.00 54.16 200 ALA A O 1
ATOM 1450 N N . LEU A 1 201 ? 16.351 -2.857 5.201 1.00 55.81 201 LEU A N 1
ATOM 1451 C CA . LEU A 1 201 ? 16.907 -4.204 5.390 1.00 55.81 201 LEU A CA 1
ATOM 1452 C C . LEU A 1 201 ? 17.694 -4.329 6.703 1.00 55.81 201 LEU A C 1
ATOM 1454 O O . LEU A 1 201 ? 17.533 -5.313 7.418 1.00 55.81 201 LEU A O 1
ATOM 1458 N N . LEU A 1 202 ? 18.462 -3.301 7.077 1.00 54.38 202 LEU A N 1
ATOM 1459 C CA . LEU A 1 202 ? 19.219 -3.281 8.338 1.00 54.38 202 LEU A CA 1
ATOM 1460 C C . LEU A 1 202 ? 18.322 -3.256 9.587 1.00 54.38 202 LEU A C 1
ATOM 1462 O O . LEU A 1 202 ? 18.694 -3.811 10.615 1.00 54.38 202 LEU A O 1
ATOM 1466 N N . VAL A 1 203 ? 17.131 -2.654 9.507 1.00 55.41 203 VAL A N 1
ATOM 1467 C CA . VAL A 1 203 ? 16.140 -2.677 10.603 1.00 55.41 203 VAL A CA 1
ATOM 1468 C C . VAL A 1 203 ? 15.324 -3.981 10.610 1.00 55.41 203 VAL A C 1
ATOM 1470 O O . VAL A 1 203 ? 14.801 -4.370 11.653 1.00 55.41 203 VAL A O 1
ATOM 1473 N N . GLY A 1 204 ? 15.235 -4.681 9.474 1.00 44.06 204 GLY A N 1
ATOM 1474 C CA . GLY A 1 204 ? 14.537 -5.964 9.351 1.00 44.06 204 GLY A CA 1
ATOM 1475 C C . GLY A 1 204 ? 15.312 -7.156 9.923 1.00 44.06 204 GLY A C 1
ATOM 1476 O O . GLY A 1 204 ? 14.710 -8.006 10.574 1.00 44.06 204 GLY A O 1
ATOM 1477 N N . GLU A 1 205 ? 16.637 -7.206 9.746 1.00 50.84 205 GLU A N 1
ATOM 1478 C CA . GLU A 1 205 ? 17.440 -8.377 10.146 1.00 50.84 205 GLU A CA 1
ATOM 1479 C C . GLU A 1 205 ? 17.665 -8.514 11.659 1.00 50.84 205 GLU A C 1
ATOM 1481 O O . GLU A 1 205 ? 17.864 -9.622 12.150 1.00 50.84 205 GLU A O 1
ATOM 1486 N N . VAL A 1 206 ? 17.533 -7.439 12.446 1.00 49.12 206 VAL A N 1
ATOM 1487 C CA . VAL A 1 206 ? 17.697 -7.513 13.917 1.00 49.12 206 VAL A CA 1
ATOM 1488 C C . VAL A 1 206 ? 16.558 -8.303 14.594 1.00 49.12 206 VAL A C 1
ATOM 1490 O O . VAL A 1 206 ? 16.621 -8.594 15.787 1.00 49.12 206 VAL A O 1
ATOM 1493 N N . ARG A 1 207 ? 15.510 -8.698 13.854 1.00 46.56 207 ARG A N 1
ATOM 1494 C CA . ARG A 1 207 ? 14.346 -9.410 14.403 1.00 46.56 207 ARG A CA 1
ATOM 1495 C C . ARG A 1 207 ? 14.354 -10.932 14.192 1.00 46.56 207 ARG A C 1
ATOM 1497 O O . ARG A 1 207 ? 13.457 -11.585 14.718 1.00 46.56 207 ARG A O 1
ATOM 1504 N N . GLU A 1 208 ? 15.332 -11.506 13.486 1.00 42.72 208 GLU A N 1
ATOM 1505 C CA . GLU A 1 208 ? 15.301 -12.941 13.130 1.00 42.72 208 GLU A CA 1
ATOM 1506 C C . GLU A 1 208 ? 16.020 -13.910 14.092 1.00 42.72 208 GLU A C 1
ATOM 1508 O O . GLU A 1 208 ? 15.837 -15.117 13.962 1.00 42.72 208 GLU A O 1
ATOM 1513 N N . GLU A 1 209 ? 16.744 -13.460 15.123 1.00 39.72 209 GLU A N 1
ATOM 1514 C CA . GLU A 1 209 ? 17.465 -14.381 16.031 1.00 39.72 209 GLU A CA 1
ATOM 1515 C C . GLU A 1 209 ? 16.809 -14.584 17.409 1.00 39.72 209 GLU A C 1
ATOM 1517 O O . GLU A 1 209 ? 17.468 -14.578 18.448 1.00 39.72 209 GLU A O 1
ATOM 1522 N N . LEU A 1 210 ? 15.496 -14.823 17.446 1.00 43.75 210 LEU A N 1
ATOM 1523 C CA . LEU A 1 210 ? 14.867 -15.467 18.605 1.00 43.75 210 LEU A CA 1
ATOM 1524 C C . LEU A 1 210 ? 14.394 -16.868 18.193 1.00 43.75 210 LEU A C 1
ATOM 1526 O O . LEU A 1 210 ? 13.467 -16.977 17.388 1.00 43.75 210 LEU A O 1
ATOM 1530 N N . PRO A 1 211 ? 14.999 -17.954 18.719 1.00 43.22 211 PRO A N 1
ATOM 1531 C CA . PRO A 1 211 ? 14.571 -19.314 18.418 1.00 43.22 211 PRO A CA 1
ATOM 1532 C C . PRO A 1 211 ? 13.155 -19.536 18.963 1.00 43.22 211 PRO A C 1
ATOM 1534 O O . PRO A 1 211 ? 12.947 -19.798 20.148 1.00 43.22 211 PRO A O 1
ATOM 1537 N N . SER A 1 212 ? 12.169 -19.410 18.075 1.00 41.00 212 SER A N 1
ATOM 1538 C CA . SER A 1 212 ? 10.755 -19.654 18.344 1.00 41.00 212 SER A CA 1
ATOM 1539 C C . SER A 1 212 ? 10.499 -21.158 18.468 1.00 41.00 212 SER A C 1
ATOM 1541 O O . SER A 1 212 ? 10.025 -21.831 17.555 1.00 41.00 212 SER A O 1
ATOM 1543 N N . ALA A 1 213 ? 10.849 -21.705 19.630 1.00 44.16 213 ALA A N 1
ATOM 1544 C CA . ALA A 1 213 ? 10.386 -23.001 20.101 1.00 44.16 213 ALA A CA 1
ATOM 1545 C C . ALA A 1 213 ? 9.034 -22.826 20.816 1.00 44.16 213 ALA A C 1
ATOM 1547 O O . ALA A 1 213 ? 8.920 -23.044 22.019 1.00 44.16 213 ALA A O 1
ATOM 1548 N N . ALA A 1 214 ? 7.999 -22.416 20.083 1.00 43.94 214 ALA A N 1
ATOM 1549 C CA . ALA A 1 214 ? 6.624 -22.417 20.573 1.00 43.94 214 ALA A CA 1
ATOM 1550 C C . ALA A 1 214 ? 5.752 -23.225 19.610 1.00 43.94 214 ALA A C 1
ATOM 1552 O O . ALA A 1 214 ? 5.390 -22.799 18.517 1.00 43.94 214 ALA A O 1
ATOM 1553 N N . ARG A 1 215 ? 5.466 -24.452 20.038 1.00 46.44 215 ARG A N 1
ATOM 1554 C CA . ARG A 1 215 ? 4.562 -25.405 19.404 1.00 46.44 215 ARG A CA 1
ATOM 1555 C C . ARG A 1 215 ? 3.172 -24.772 19.272 1.00 46.44 215 ARG A C 1
ATOM 1557 O O . ARG A 1 215 ? 2.494 -24.585 20.278 1.00 46.44 215 ARG A O 1
ATOM 1564 N N . ALA A 1 216 ? 2.769 -24.455 18.044 1.00 42.81 216 ALA A N 1
ATOM 1565 C CA . ALA A 1 216 ? 1.428 -23.967 17.742 1.00 42.81 216 ALA A CA 1
ATOM 1566 C C . ALA A 1 216 ? 0.366 -25.033 18.100 1.00 42.81 216 ALA A C 1
ATOM 1568 O O . ALA A 1 216 ? 0.578 -26.220 17.817 1.00 42.81 216 ALA A O 1
ATOM 1569 N N . PRO A 1 217 ? -0.766 -24.653 18.721 1.00 47.50 217 PRO A N 1
ATOM 1570 C CA . PRO A 1 217 ? -1.899 -25.547 18.908 1.00 47.50 217 PRO A CA 1
ATOM 1571 C C . PRO A 1 217 ? -2.559 -25.840 17.554 1.00 47.50 217 PRO A C 1
ATOM 1573 O O . PRO A 1 217 ? -2.810 -24.939 16.757 1.00 47.50 217 PRO A O 1
ATOM 1576 N N . ALA A 1 218 ? -2.806 -27.122 17.291 1.00 41.19 218 ALA A N 1
ATOM 1577 C CA . ALA A 1 218 ? -3.435 -27.603 16.069 1.00 41.19 218 ALA A CA 1
ATOM 1578 C C . ALA A 1 218 ? -4.848 -27.018 15.911 1.00 41.19 218 ALA A C 1
ATOM 1580 O O . ALA A 1 218 ? -5.722 -27.263 16.744 1.00 41.19 218 ALA A O 1
ATOM 1581 N N . ALA A 1 219 ? -5.066 -26.263 14.834 1.00 47.41 219 ALA A N 1
ATOM 1582 C CA . ALA A 1 219 ? -6.397 -25.854 14.404 1.00 47.41 219 ALA A CA 1
ATOM 1583 C C . ALA A 1 219 ? -7.206 -27.084 13.933 1.00 47.41 219 ALA A C 1
ATOM 1585 O O . ALA A 1 219 ? -6.625 -28.005 13.347 1.00 47.41 219 ALA A O 1
ATOM 1586 N N . PRO A 1 220 ? -8.529 -27.133 14.180 1.00 49.81 220 PRO A N 1
ATOM 1587 C CA . PRO A 1 220 ? -9.375 -28.234 13.736 1.00 49.81 220 PRO A CA 1
ATOM 1588 C C . PRO A 1 220 ? -9.432 -28.273 12.206 1.00 49.81 220 PRO A C 1
ATOM 1590 O O . PRO A 1 220 ? -9.794 -27.299 11.550 1.00 49.81 220 PRO A O 1
ATOM 1593 N N . ALA A 1 221 ? -9.042 -29.418 11.653 1.00 43.84 221 ALA A N 1
ATOM 1594 C CA . ALA A 1 221 ? -9.010 -29.683 10.227 1.00 43.84 221 ALA A CA 1
ATOM 1595 C C . ALA A 1 221 ? -10.418 -29.589 9.617 1.00 43.84 221 ALA A C 1
ATOM 1597 O O . ALA A 1 221 ? -11.302 -30.375 9.956 1.00 43.84 221 ALA A O 1
ATOM 1598 N N . ALA A 1 222 ? -10.610 -28.657 8.684 1.00 51.56 222 ALA A N 1
ATOM 1599 C CA . ALA A 1 222 ? -11.714 -28.723 7.739 1.00 51.56 222 ALA A CA 1
ATOM 1600 C C . ALA A 1 222 ? -11.436 -29.883 6.766 1.00 51.56 222 ALA A C 1
ATOM 1602 O O . ALA A 1 222 ? -10.573 -29.799 5.892 1.00 51.56 222 ALA A O 1
ATOM 1603 N N . GLU A 1 223 ? -12.120 -31.007 6.975 1.00 49.81 223 GLU A N 1
ATOM 1604 C CA . GLU A 1 223 ? -12.042 -32.191 6.124 1.00 49.81 223 GLU A CA 1
ATOM 1605 C C . GLU A 1 223 ? -12.576 -31.902 4.710 1.00 49.81 223 GLU A C 1
ATOM 1607 O O . GLU A 1 223 ? -13.734 -31.531 4.528 1.00 49.81 223 GLU A O 1
ATOM 1612 N N . GLY A 1 224 ? -11.757 -32.183 3.689 1.00 57.62 224 GLY A N 1
ATOM 1613 C CA . GLY A 1 224 ? -12.270 -32.913 2.525 1.00 57.62 224 GLY A CA 1
ATOM 1614 C C . GLY A 1 224 ? -11.996 -32.370 1.123 1.00 57.62 224 GLY A C 1
ATOM 1615 O O . GLY A 1 224 ? -12.238 -33.107 0.169 1.00 57.62 224 GLY A O 1
ATOM 1616 N N . ALA A 1 225 ? -11.468 -31.158 0.942 1.00 59.56 225 ALA A N 1
ATOM 1617 C CA . ALA A 1 225 ? -11.058 -30.698 -0.389 1.00 59.56 225 ALA A CA 1
ATOM 1618 C C . ALA A 1 225 ? -9.532 -30.832 -0.541 1.00 59.56 225 ALA A C 1
ATOM 1620 O O . ALA A 1 225 ? -8.799 -30.158 0.185 1.00 59.56 225 ALA A O 1
ATOM 1621 N N . PRO A 1 226 ? -9.011 -31.690 -1.444 1.00 71.75 226 PRO A N 1
ATOM 1622 C CA . PRO A 1 226 ? -7.577 -31.761 -1.685 1.00 71.75 226 PRO A CA 1
ATOM 1623 C C . PRO A 1 226 ? -7.106 -30.407 -2.220 1.00 71.75 226 PRO A C 1
ATOM 1625 O O . PRO A 1 226 ? -7.461 -30.018 -3.336 1.00 71.75 226 PRO A O 1
ATOM 1628 N N . LEU A 1 227 ? -6.325 -29.687 -1.411 1.00 65.62 227 LEU A N 1
ATOM 1629 C CA . LEU A 1 227 ? -5.694 -28.442 -1.831 1.00 65.62 227 LEU A CA 1
ATOM 1630 C C . LEU A 1 227 ? -4.915 -28.704 -3.131 1.00 65.62 227 LEU A C 1
ATOM 1632 O O . LEU A 1 227 ? -4.202 -29.712 -3.226 1.00 65.62 227 LEU A O 1
ATOM 1636 N N . PRO A 1 228 ? -5.057 -27.845 -4.153 1.00 68.38 228 PRO A N 1
ATOM 1637 C CA . PRO A 1 228 ? -4.327 -28.012 -5.396 1.00 68.38 228 PRO A CA 1
ATOM 1638 C C . PRO A 1 228 ? -2.828 -27.998 -5.093 1.00 68.38 228 PRO A C 1
ATOM 1640 O O . PRO A 1 228 ? -2.301 -27.039 -4.535 1.00 68.38 228 PRO A O 1
ATOM 1643 N N . SER A 1 229 ? -2.143 -29.086 -5.448 1.00 75.19 229 SER A N 1
ATOM 1644 C CA . SER A 1 229 ? -0.702 -29.206 -5.244 1.00 75.19 229 SER A CA 1
ATOM 1645 C C . SER A 1 229 ? 0.004 -28.042 -5.951 1.00 75.19 229 SER A C 1
ATOM 1647 O O . SER A 1 229 ? -0.214 -27.878 -7.160 1.00 75.19 229 SER A O 1
ATOM 1649 N N . PRO A 1 230 ? 0.838 -27.247 -5.256 1.00 74.88 230 PRO A N 1
ATOM 1650 C CA . PRO A 1 230 ? 1.568 -26.157 -5.888 1.00 74.88 230 PRO A CA 1
ATOM 1651 C C . PRO A 1 230 ? 2.391 -26.700 -7.059 1.00 74.88 230 PRO A C 1
ATOM 1653 O O . PRO A 1 230 ? 2.988 -27.777 -6.969 1.00 74.88 230 PRO A O 1
ATOM 1656 N N . ILE A 1 231 ? 2.413 -25.974 -8.179 1.00 75.38 231 ILE A N 1
ATOM 1657 C CA . ILE A 1 231 ? 3.190 -26.387 -9.346 1.00 75.38 231 ILE A CA 1
ATOM 1658 C C . ILE A 1 231 ? 4.660 -26.230 -8.964 1.00 75.38 231 ILE A C 1
ATOM 1660 O O . ILE A 1 231 ? 5.134 -25.124 -8.679 1.00 75.38 231 ILE A O 1
ATOM 1664 N N . ALA A 1 232 ? 5.376 -27.355 -8.934 1.00 77.06 232 ALA A N 1
ATOM 1665 C CA . ALA A 1 232 ? 6.803 -27.372 -8.664 1.00 77.06 232 ALA A CA 1
ATOM 1666 C C . ALA A 1 232 ? 7.513 -26.442 -9.653 1.00 77.06 232 ALA A C 1
ATOM 1668 O O . ALA A 1 232 ? 7.311 -26.531 -10.868 1.00 77.06 232 ALA A O 1
ATOM 1669 N N . ALA A 1 233 ? 8.324 -25.528 -9.120 1.00 75.56 233 ALA A N 1
ATOM 1670 C CA . ALA A 1 233 ? 8.985 -24.511 -9.918 1.00 75.56 233 ALA A CA 1
ATOM 1671 C C . ALA A 1 233 ? 9.842 -25.190 -10.997 1.00 75.56 233 ALA A C 1
ATOM 1673 O O . ALA A 1 233 ? 10.772 -25.939 -10.680 1.00 75.56 233 ALA A O 1
ATOM 1674 N N . ARG A 1 234 ? 9.515 -24.964 -12.276 1.00 77.50 234 ARG A N 1
ATOM 1675 C CA . ARG A 1 234 ? 10.155 -25.696 -13.372 1.00 77.50 234 ARG A CA 1
ATOM 1676 C C . ARG A 1 234 ? 11.633 -25.333 -13.422 1.00 77.50 234 ARG A C 1
ATOM 1678 O O . ARG A 1 234 ? 12.023 -24.181 -13.213 1.00 77.50 234 ARG A O 1
ATOM 1685 N N . SER A 1 235 ? 12.474 -26.322 -13.713 1.00 81.38 235 SER A N 1
ATOM 1686 C CA . SER A 1 235 ? 13.884 -26.051 -13.972 1.00 81.38 235 SER A CA 1
ATOM 1687 C C . SER A 1 235 ? 14.000 -25.153 -15.202 1.00 81.38 235 SER A C 1
ATOM 1689 O O . SER A 1 235 ? 13.503 -25.482 -16.280 1.00 81.38 235 SER A O 1
ATOM 1691 N N . THR A 1 236 ? 14.697 -24.027 -15.062 1.00 81.44 236 THR A N 1
ATOM 1692 C CA . THR A 1 236 ? 14.995 -23.132 -16.186 1.00 81.44 236 THR A CA 1
ATOM 1693 C C . THR A 1 236 ? 16.035 -23.728 -17.135 1.00 81.44 236 THR A C 1
ATOM 1695 O O . THR A 1 236 ? 16.325 -23.121 -18.161 1.00 81.44 236 THR A O 1
ATOM 1698 N N . ALA A 1 237 ? 16.571 -24.921 -16.843 1.00 82.19 237 ALA A N 1
ATOM 1699 C CA . ALA A 1 237 ? 17.523 -25.619 -17.702 1.00 82.19 237 ALA A CA 1
ATOM 1700 C C . ALA A 1 237 ? 16.969 -25.863 -19.114 1.00 82.19 237 ALA A C 1
ATOM 1702 O O . ALA A 1 237 ? 17.695 -25.674 -20.080 1.00 82.19 237 ALA A O 1
ATOM 1703 N N . ALA A 1 238 ? 15.672 -26.170 -19.246 1.00 83.19 238 ALA A N 1
ATOM 1704 C CA . ALA A 1 238 ? 15.031 -26.372 -20.549 1.00 83.19 238 ALA A CA 1
ATOM 1705 C C . ALA A 1 238 ? 14.927 -25.088 -21.399 1.00 83.19 238 ALA A C 1
ATOM 1707 O O . ALA A 1 238 ? 14.686 -25.164 -22.599 1.00 83.19 238 ALA A O 1
ATOM 1708 N N . LEU A 1 239 ? 15.116 -23.902 -20.802 1.00 81.19 239 LEU A N 1
ATOM 1709 C CA . LEU A 1 239 ? 15.144 -22.624 -21.528 1.00 81.19 239 LEU A CA 1
ATOM 1710 C C . LEU A 1 239 ? 16.493 -22.361 -22.213 1.00 81.19 239 LEU A C 1
ATOM 1712 O O . LEU A 1 239 ? 16.629 -21.368 -22.937 1.00 81.19 239 LEU A O 1
ATOM 1716 N N . PHE A 1 240 ? 17.495 -23.206 -21.959 1.00 83.94 240 PHE A N 1
ATOM 1717 C CA . PHE A 1 240 ? 18.832 -23.078 -22.517 1.00 83.94 240 PHE A CA 1
ATOM 1718 C C . PHE A 1 240 ? 19.145 -24.281 -23.386 1.00 83.94 240 PHE A C 1
ATOM 1720 O O . PHE A 1 240 ? 19.102 -25.419 -22.931 1.00 83.94 240 PHE A O 1
ATOM 1727 N N . ASP A 1 241 ? 19.494 -24.002 -24.636 1.00 87.31 241 ASP A N 1
ATOM 1728 C CA . ASP A 1 241 ? 20.083 -25.004 -25.504 1.00 87.31 241 ASP A CA 1
ATOM 1729 C C . ASP A 1 241 ? 21.521 -25.267 -25.021 1.00 87.31 241 ASP A C 1
ATOM 1731 O O . ASP A 1 241 ? 22.337 -24.338 -25.048 1.00 87.31 241 ASP A O 1
ATOM 1735 N N . PRO A 1 242 ? 21.848 -26.486 -24.550 1.00 87.06 242 PRO A N 1
ATOM 1736 C CA . PRO A 1 242 ? 23.200 -26.812 -24.110 1.00 87.06 242 PRO A CA 1
ATOM 1737 C C . PRO A 1 24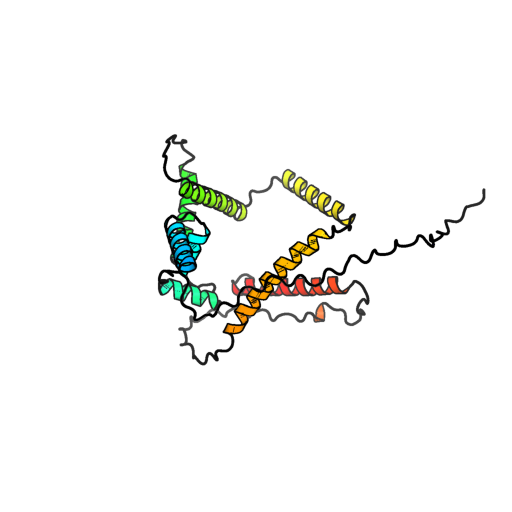2 ? 24.223 -26.727 -25.252 1.00 87.06 242 PRO A C 1
ATOM 1739 O O . PRO A 1 242 ? 25.413 -26.582 -24.979 1.00 87.06 242 PRO A O 1
ATOM 1742 N N . ALA A 1 243 ? 23.785 -26.790 -26.515 1.00 88.56 243 ALA A N 1
ATOM 1743 C CA . ALA A 1 243 ? 24.648 -26.658 -27.684 1.00 88.56 243 ALA A CA 1
ATOM 1744 C C . ALA A 1 243 ? 24.921 -25.196 -28.078 1.00 88.56 243 ALA A C 1
ATOM 1746 O O . ALA A 1 243 ? 25.856 -24.934 -28.836 1.00 88.56 243 ALA A O 1
ATOM 1747 N N . ALA A 1 244 ? 24.148 -24.233 -27.565 1.00 85.88 244 ALA A N 1
ATOM 1748 C CA . ALA A 1 244 ? 24.350 -22.819 -27.851 1.00 85.88 244 ALA A CA 1
ATOM 1749 C C . ALA A 1 244 ? 25.395 -22.221 -26.884 1.00 85.88 244 ALA A C 1
ATOM 1751 O O . ALA A 1 244 ? 25.118 -22.080 -25.688 1.00 85.88 244 ALA A O 1
ATOM 1752 N N . PRO A 1 245 ? 26.595 -21.829 -27.358 1.00 82.06 245 PRO A N 1
ATOM 1753 C CA . PRO A 1 245 ? 27.615 -21.245 -26.496 1.00 82.06 245 PRO A CA 1
ATOM 1754 C C . PRO A 1 245 ? 27.154 -19.903 -25.922 1.00 82.06 245 PRO A C 1
ATOM 1756 O O . PRO A 1 245 ? 26.448 -19.128 -26.572 1.00 82.06 245 PRO A O 1
ATOM 1759 N N . PHE A 1 246 ? 27.595 -19.603 -24.699 1.00 79.00 246 PHE A N 1
ATOM 1760 C CA . PHE A 1 246 ? 27.262 -18.336 -24.057 1.00 79.00 246 PHE A CA 1
ATOM 1761 C C . PHE A 1 246 ? 27.796 -17.155 -24.882 1.00 79.00 246 PHE A C 1
ATOM 1763 O O . PHE A 1 246 ? 29.001 -17.103 -25.158 1.00 79.00 246 PHE A O 1
ATOM 1770 N N . PRO A 1 247 ? 26.936 -16.195 -25.275 1.00 79.56 247 PRO A N 1
ATOM 1771 C CA . PRO A 1 247 ? 27.389 -15.001 -25.971 1.00 79.56 247 PRO A CA 1
ATOM 1772 C C . PRO A 1 247 ? 28.333 -14.225 -25.052 1.00 79.56 247 PRO A C 1
ATOM 1774 O O . PRO A 1 247 ? 27.969 -13.878 -23.929 1.00 79.56 247 PRO A O 1
ATOM 1777 N N . ARG A 1 248 ? 29.556 -13.979 -25.532 1.00 81.38 248 ARG A N 1
ATOM 1778 C CA . ARG A 1 248 ? 30.628 -13.362 -24.736 1.00 81.38 248 ARG A CA 1
ATOM 1779 C C . ARG A 1 248 ? 30.381 -11.881 -24.438 1.00 81.38 248 ARG A C 1
ATOM 1781 O O . ARG A 1 248 ? 30.881 -11.389 -23.437 1.00 81.38 248 ARG A O 1
ATOM 1788 N N . GLU A 1 249 ? 29.569 -11.198 -25.247 1.00 84.19 249 GLU A N 1
ATOM 1789 C CA . GLU A 1 249 ? 29.196 -9.796 -25.036 1.00 84.19 249 GLU A CA 1
ATOM 1790 C C . GLU A 1 249 ? 27.708 -9.562 -25.359 1.00 84.19 249 GLU A C 1
ATOM 1792 O O . GLU A 1 249 ? 27.175 -10.081 -26.339 1.00 84.19 249 GLU A O 1
ATOM 1797 N N . GLY A 1 250 ? 27.009 -8.800 -24.509 1.00 77.12 250 GLY A N 1
ATOM 1798 C CA . GLY A 1 250 ? 25.666 -8.255 -24.777 1.00 77.12 250 GLY A CA 1
ATOM 1799 C C . GLY A 1 250 ? 24.455 -9.200 -24.663 1.00 77.12 250 GLY A C 1
ATOM 1800 O O . GLY A 1 250 ? 23.326 -8.718 -24.641 1.00 77.12 250 GLY A O 1
ATOM 1801 N N . GLY A 1 251 ? 24.636 -10.521 -24.548 1.00 76.94 251 GLY A N 1
ATOM 1802 C CA . GLY A 1 251 ? 23.519 -11.486 -24.486 1.00 76.94 251 GLY A CA 1
ATOM 1803 C C . GLY A 1 251 ? 23.015 -11.854 -23.082 1.00 76.94 251 GLY A C 1
ATOM 1804 O O . GLY A 1 251 ? 22.013 -12.560 -22.952 1.00 76.94 251 GLY A O 1
ATOM 1805 N N . GLN A 1 252 ? 23.686 -11.390 -22.023 1.00 81.44 252 GLN A N 1
ATOM 1806 C CA . GLN A 1 252 ? 23.352 -11.745 -20.637 1.00 81.44 252 GLN A CA 1
ATOM 1807 C C . GLN A 1 252 ? 21.996 -11.171 -20.197 1.00 81.44 252 GLN A C 1
ATOM 1809 O O . GLN A 1 252 ? 21.212 -11.882 -19.570 1.00 81.44 252 GLN A O 1
ATOM 1814 N N . THR A 1 253 ? 21.673 -9.936 -20.591 1.00 86.81 253 THR A N 1
ATOM 1815 C CA . THR A 1 253 ? 20.397 -9.281 -20.251 1.00 86.81 253 THR A CA 1
ATOM 1816 C C . THR A 1 253 ? 19.205 -10.048 -20.821 1.00 86.81 253 THR A C 1
ATOM 1818 O O . THR A 1 253 ? 18.322 -10.449 -20.074 1.00 86.81 253 THR A O 1
ATOM 1821 N N . ALA A 1 254 ? 19.250 -10.410 -22.107 1.00 83.19 254 ALA A N 1
ATOM 1822 C CA . ALA A 1 254 ? 18.186 -11.186 -22.751 1.00 83.19 254 ALA A CA 1
ATOM 1823 C C . ALA A 1 254 ? 17.988 -12.589 -22.136 1.00 83.19 254 ALA A C 1
ATOM 1825 O O . ALA A 1 254 ? 16.940 -13.218 -22.304 1.00 83.19 254 ALA A O 1
ATOM 1826 N N . ARG A 1 255 ? 19.006 -13.123 -21.451 1.00 81.00 255 ARG A N 1
ATOM 1827 C CA . ARG A 1 255 ? 18.919 -14.392 -20.720 1.00 81.00 255 ARG A CA 1
ATOM 1828 C C . ARG A 1 255 ? 18.241 -14.204 -19.365 1.00 81.00 255 ARG A C 1
ATOM 1830 O O . ARG A 1 255 ? 17.360 -14.992 -19.027 1.00 81.00 255 ARG A O 1
ATOM 1837 N N . ILE A 1 256 ? 18.628 -13.164 -18.628 1.00 86.69 256 ILE A N 1
ATOM 1838 C CA . ILE A 1 256 ? 18.006 -12.789 -17.353 1.00 86.69 256 ILE A CA 1
ATOM 1839 C C . ILE A 1 256 ? 16.522 -12.488 -17.569 1.00 86.69 256 ILE A C 1
ATOM 1841 O O . ILE A 1 256 ? 15.691 -13.033 -16.849 1.00 86.69 256 ILE A O 1
ATOM 1845 N N . ASP A 1 257 ? 16.180 -11.744 -18.622 1.00 88.00 257 ASP A N 1
ATOM 1846 C CA . ASP A 1 257 ? 14.793 -11.402 -18.947 1.00 88.00 257 ASP A CA 1
ATOM 1847 C C . ASP A 1 257 ? 13.944 -12.650 -19.226 1.00 88.00 257 ASP A C 1
ATOM 1849 O O . ASP A 1 257 ? 12.813 -12.756 -18.752 1.00 88.00 257 ASP A O 1
ATOM 1853 N N . ARG A 1 258 ? 14.499 -13.650 -19.928 1.00 83.88 258 ARG A N 1
ATOM 1854 C CA . ARG A 1 258 ? 13.814 -14.932 -20.164 1.00 83.88 258 ARG A CA 1
ATOM 1855 C C . ARG A 1 258 ? 13.597 -15.732 -18.881 1.00 83.88 258 ARG A C 1
ATOM 1857 O O . ARG A 1 258 ? 12.523 -16.303 -18.705 1.00 83.88 258 ARG A O 1
ATOM 1864 N N . ILE A 1 259 ? 14.582 -15.761 -17.982 1.00 86.25 259 ILE A N 1
ATOM 1865 C CA . ILE A 1 259 ? 14.446 -16.420 -16.673 1.00 86.25 259 ILE A CA 1
ATOM 1866 C C . ILE A 1 259 ? 13.376 -15.713 -15.842 1.00 86.25 259 ILE A C 1
ATOM 1868 O O . ILE A 1 259 ? 12.488 -16.371 -15.303 1.00 86.25 259 ILE A O 1
ATOM 1872 N N . ALA A 1 260 ? 13.443 -14.384 -15.755 1.00 88.75 260 ALA A N 1
ATOM 1873 C CA . ALA A 1 260 ? 12.506 -13.580 -14.985 1.00 88.75 260 ALA A CA 1
ATOM 1874 C C . ALA A 1 260 ? 11.072 -13.746 -15.506 1.00 88.75 260 ALA A C 1
ATOM 1876 O O . ALA A 1 260 ? 10.160 -13.991 -14.719 1.00 88.75 260 ALA A O 1
ATOM 1877 N N . ALA A 1 261 ? 10.876 -13.707 -16.828 1.00 85.69 261 ALA A N 1
ATOM 1878 C CA . ALA A 1 261 ? 9.572 -13.921 -17.448 1.00 85.69 261 ALA A CA 1
ATOM 1879 C C . ALA A 1 261 ? 9.003 -15.319 -17.150 1.00 85.69 261 ALA A C 1
ATOM 1881 O O . ALA A 1 261 ? 7.826 -15.434 -16.804 1.00 85.69 261 ALA A O 1
ATOM 1882 N N . ALA A 1 262 ? 9.828 -16.370 -17.231 1.00 86.69 262 ALA A N 1
ATOM 1883 C CA . ALA A 1 262 ? 9.408 -17.735 -16.915 1.00 86.69 262 ALA A CA 1
ATOM 1884 C C . ALA A 1 262 ? 9.033 -17.892 -15.432 1.00 86.69 262 ALA A C 1
ATOM 1886 O O . ALA A 1 262 ? 7.961 -18.404 -15.118 1.00 86.69 262 ALA A O 1
ATOM 1887 N N . ARG A 1 263 ? 9.857 -17.369 -14.515 1.00 88.12 263 ARG A N 1
ATOM 1888 C CA . ARG A 1 263 ? 9.577 -17.397 -13.070 1.00 88.12 263 ARG A CA 1
ATOM 1889 C C . ARG A 1 263 ? 8.319 -16.609 -12.707 1.00 88.12 263 ARG A C 1
ATOM 1891 O O . ARG A 1 263 ? 7.531 -17.067 -11.887 1.00 88.12 263 ARG A O 1
ATOM 1898 N N . ALA A 1 264 ? 8.097 -15.458 -13.339 1.00 86.94 264 ALA A N 1
ATOM 1899 C CA . ALA A 1 264 ? 6.886 -14.668 -13.138 1.00 86.94 264 ALA A CA 1
ATOM 1900 C C . ALA A 1 264 ? 5.627 -15.397 -13.637 1.00 86.94 264 ALA A C 1
ATOM 1902 O O . ALA A 1 264 ? 4.561 -15.271 -13.033 1.00 86.94 264 ALA A O 1
ATOM 1903 N N . ALA A 1 265 ? 5.727 -16.165 -14.727 1.00 86.31 265 ALA A N 1
ATOM 1904 C CA . ALA A 1 265 ? 4.629 -16.998 -15.208 1.00 86.31 265 ALA A CA 1
ATOM 1905 C C . ALA A 1 265 ? 4.305 -18.137 -14.228 1.00 86.31 265 ALA A C 1
ATOM 1907 O O . ALA A 1 265 ? 3.138 -18.285 -13.867 1.00 86.31 265 ALA A O 1
ATOM 1908 N N . ASP A 1 266 ? 5.318 -18.862 -13.744 1.00 85.25 266 ASP A N 1
ATOM 1909 C CA . ASP A 1 266 ? 5.144 -19.926 -12.745 1.00 85.25 266 ASP A CA 1
ATOM 1910 C C . ASP A 1 266 ? 4.514 -19.382 -11.447 1.00 85.25 266 ASP A C 1
ATOM 1912 O O . ASP A 1 266 ? 3.568 -19.965 -10.919 1.00 85.25 266 ASP A O 1
ATOM 1916 N N . LEU A 1 267 ? 4.969 -18.220 -10.959 1.00 87.56 267 LEU A N 1
ATOM 1917 C CA . LEU A 1 267 ? 4.424 -17.594 -9.748 1.00 87.56 267 LEU A CA 1
ATOM 1918 C C . LEU A 1 267 ? 2.948 -17.214 -9.915 1.00 87.56 267 LEU A C 1
ATOM 1920 O O . LEU A 1 267 ? 2.144 -17.459 -9.018 1.00 87.56 267 LEU A O 1
ATOM 1924 N N . ARG A 1 268 ? 2.567 -16.653 -11.070 1.00 88.75 268 ARG A N 1
ATOM 1925 C CA . ARG A 1 268 ? 1.156 -16.356 -11.365 1.00 88.75 268 ARG A CA 1
ATOM 1926 C C . ARG A 1 268 ? 0.309 -17.623 -11.419 1.00 88.75 268 ARG A C 1
ATOM 1928 O O . ARG A 1 268 ? -0.773 -17.627 -10.847 1.00 88.75 268 ARG A O 1
ATOM 1935 N N . GLN A 1 269 ? 0.799 -18.691 -12.052 1.00 82.50 269 GLN A N 1
ATOM 1936 C CA . GLN A 1 269 ? 0.089 -19.974 -12.091 1.00 82.50 269 GLN A CA 1
ATOM 1937 C C . GLN A 1 269 ? -0.109 -20.557 -10.688 1.00 82.50 269 GLN A C 1
ATOM 1939 O O . GLN A 1 269 ? -1.206 -21.010 -10.381 1.00 82.50 269 GLN A O 1
ATOM 1944 N N . ASN A 1 270 ? 0.898 -20.472 -9.816 1.00 83.06 270 ASN A N 1
ATOM 1945 C CA . ASN A 1 270 ? 0.773 -20.908 -8.424 1.00 83.06 270 ASN A CA 1
ATOM 1946 C C . ASN A 1 270 ? -0.238 -20.074 -7.633 1.00 83.06 270 ASN A C 1
ATOM 1948 O O . ASN A 1 270 ? -1.003 -20.639 -6.858 1.00 83.06 270 ASN A O 1
ATOM 1952 N N . ARG A 1 271 ? -0.305 -18.758 -7.869 1.00 85.25 271 ARG A N 1
ATOM 1953 C CA . ARG A 1 271 ? -1.339 -17.904 -7.264 1.00 85.25 271 ARG A CA 1
ATOM 1954 C C . ARG A 1 271 ? -2.741 -18.257 -7.753 1.00 85.25 271 ARG A C 1
ATOM 1956 O O . ARG A 1 271 ? -3.643 -18.385 -6.939 1.00 85.25 271 ARG A O 1
ATOM 1963 N N . TYR A 1 272 ? -2.927 -18.469 -9.056 1.00 84.62 272 TYR A N 1
ATOM 1964 C CA . TYR A 1 272 ? -4.228 -18.891 -9.585 1.00 84.62 272 TYR A CA 1
ATOM 1965 C C . TYR A 1 272 ? -4.646 -20.263 -9.056 1.00 84.62 272 TYR A C 1
ATOM 1967 O O . TYR A 1 272 ? -5.798 -20.433 -8.664 1.00 84.62 272 TYR A O 1
ATOM 1975 N N . ALA A 1 273 ? -3.703 -21.203 -8.963 1.00 78.81 273 ALA A N 1
ATOM 1976 C CA . ALA A 1 273 ? -3.948 -22.505 -8.362 1.00 78.81 273 ALA A CA 1
ATOM 1977 C C . ALA A 1 273 ? -4.353 -22.380 -6.886 1.00 78.81 273 ALA A C 1
ATOM 1979 O O . ALA A 1 273 ? -5.322 -23.018 -6.490 1.00 78.81 273 ALA A O 1
ATOM 1980 N N . ALA A 1 274 ? -3.680 -21.531 -6.101 1.00 77.38 274 ALA A N 1
ATOM 1981 C CA . ALA A 1 274 ? -4.047 -21.264 -4.708 1.00 77.38 274 ALA A CA 1
ATOM 1982 C C . ALA A 1 274 ? -5.472 -20.699 -4.576 1.00 77.38 274 ALA A C 1
ATOM 1984 O O . ALA A 1 274 ? -6.192 -21.059 -3.654 1.00 77.38 274 ALA A O 1
ATOM 1985 N N . TRP A 1 275 ? -5.912 -19.891 -5.542 1.00 79.69 275 TRP A N 1
ATOM 1986 C CA . TRP A 1 275 ? -7.278 -19.362 -5.606 1.00 79.69 275 TRP A CA 1
ATOM 1987 C C . TRP A 1 275 ? -8.301 -20.320 -6.242 1.00 79.69 275 TRP A C 1
ATOM 1989 O O . TRP A 1 275 ? -9.450 -19.937 -6.452 1.00 79.69 275 TRP A O 1
ATOM 1999 N N . GLY A 1 276 ? -7.910 -21.549 -6.596 1.00 81.12 276 GLY A N 1
ATOM 2000 C CA . GLY A 1 276 ? -8.804 -22.535 -7.213 1.00 81.12 276 GLY A CA 1
ATOM 2001 C C . GLY A 1 276 ? -9.185 -22.237 -8.670 1.00 81.12 276 GLY A C 1
ATOM 2002 O O . GLY A 1 276 ? -10.094 -22.872 -9.204 1.00 81.12 276 GLY A O 1
ATOM 2003 N N . VAL A 1 277 ? -8.494 -21.306 -9.335 1.00 71.50 277 VAL A N 1
ATOM 2004 C CA . VAL A 1 277 ? -8.722 -20.942 -10.740 1.00 71.50 277 VAL A CA 1
ATOM 2005 C C . VAL A 1 277 ? -7.783 -21.766 -11.628 1.00 71.50 277 VAL A C 1
ATOM 2007 O O . VAL A 1 277 ? -6.561 -21.674 -11.495 1.00 71.50 277 VAL A O 1
ATOM 2010 N N . ARG A 1 278 ? -8.348 -22.579 -12.529 1.00 66.94 278 ARG A N 1
ATOM 2011 C CA . ARG A 1 278 ? -7.612 -23.358 -13.542 1.00 66.94 278 ARG A CA 1
ATOM 2012 C C . ARG A 1 278 ? -7.932 -22.887 -14.951 1.00 66.94 278 ARG A C 1
ATOM 2014 O O . ARG A 1 278 ? -9.116 -22.577 -15.201 1.00 66.94 278 ARG A O 1
#